Protein 9B02 (pdb70)

Structure (mmCIF, N/CA/C/O backbone):
data_9B02
#
_entry.id   9B02
#
_cell.length_a   206.091
_cell.length_b   206.091
_cell.length_c   69.310
_cell.angle_alpha   90.000
_cell.angle_beta   90.000
_cell.angle_gamma   120.000
#
_symmetry.space_group_name_H-M   'H 3 2'
#
loop_
_entity.id
_entity.type
_entity.pdbx_description
1 polymer '2-nitroimidazole nitrohydrolase'
2 non-polymer GLYCEROL
3 non-polymer 'SODIUM ION'
4 non-polymer 'CHLORIDE ION'
5 non-polymer 1,2-ETHANEDIOL
6 non-polymer 'DIMETHYL SULFOXIDE'
7 water water
#
loop_
_atom_site.group_PDB
_atom_site.id
_atom_site.type_symbol
_atom_site.label_atom_id
_atom_site.label_alt_id
_atom_site.label_comp_id
_atom_site.label_asym_id
_atom_site.label_entity_id
_atom_site.label_seq_id
_atom_site.pdbx_PDB_ins_code
_atom_site.Cartn_x
_atom_site.Cartn_y
_atom_site.Cartn_z
_atom_site.occupancy
_atom_site.B_iso_or_equiv
_atom_site.auth_seq_id
_atom_site.auth_comp_id
_atom_site.auth_asym_id
_atom_site.auth_atom_id
_atom_site.pdbx_PDB_model_num
ATOM 1 N N . ARG A 1 18 ? 117.773 128.599 159.863 1.000 44.755 11 ARG A N 1
ATOM 2 C CA . ARG A 1 18 ? 116.293 128.486 159.988 1.000 44.464 11 ARG A CA 1
ATOM 3 C C . ARG A 1 18 ? 115.726 127.448 159.007 1.000 39.042 11 ARG A C 1
ATOM 4 O O . ARG A 1 18 ? 115.886 127.583 157.800 1.000 33.980 11 ARG A O 1
ATOM 12 N N . GLY A 1 19 ? 114.962 126.464 159.501 1.000 31.991 12 GLY A N 1
ATOM 13 C CA . GLY A 1 19 ? 114.429 125.425 158.629 1.000 28.351 12 GLY A CA 1
ATOM 14 C C . GLY A 1 19 ? 113.305 125.920 157.716 1.000 24.650 12 GLY A C 1
ATOM 15 O O . GLY A 1 19 ? 112.488 126.763 158.085 1.000 24.080 12 GLY A O 1
ATOM 16 N N . TYR A 1 20 ? 113.242 125.330 156.530 1.000 21.491 13 TYR A N 1
ATOM 17 C CA . TYR A 1 20 ? 112.319 125.747 155.492 1.000 22.648 13 TYR A CA 1
ATOM 18 C C . TYR A 1 20 ? 110.861 125.650 155.944 1.000 22.465 13 TYR A C 1
ATOM 19 O O . TYR A 1 20 ? 110.028 126.407 155.452 1.000 20.942 13 TYR A O 1
ATOM 28 N N . ASP A 1 21 ? 110.544 124.679 156.806 1.000 21.058 14 ASP A N 1
ATOM 29 C CA . ASP A 1 21 ? 109.171 124.466 157.257 1.000 22.848 14 ASP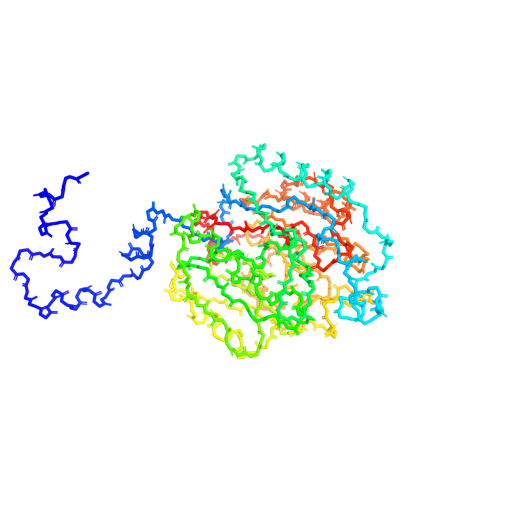 A CA 1
ATOM 30 C C . ASP A 1 21 ? 108.926 125.113 158.628 1.000 21.532 14 ASP A C 1
ATOM 31 O O . ASP A 1 21 ? 107.834 124.984 159.177 1.000 22.862 14 ASP A O 1
ATOM 36 N N . ASP A 1 22 ? 109.904 125.857 159.157 1.000 21.423 15 ASP A N 1
ATOM 37 C CA . ASP A 1 22 ? 109.783 126.519 160.457 1.000 22.465 15 ASP A CA 1
ATOM 38 C C . ASP A 1 22 ? 109.317 127.967 160.341 1.000 20.064 15 ASP A C 1
ATOM 39 O O . ASP A 1 22 ? 109.052 128.609 161.358 1.000 19.335 15 ASP A O 1
ATOM 44 N N . TRP A 1 23 ? 109.213 128.475 159.108 1.000 18.752 16 TRP A N 1
ATOM 45 C CA . TRP A 1 23 ? 108.760 129.841 158.876 1.000 19.786 16 TRP A CA 1
ATOM 46 C C . TRP A 1 23 ? 107.290 129.976 159.252 1.000 20.374 16 TRP A C 1
ATOM 47 O O . TRP A 1 23 ? 106.499 129.090 158.917 1.000 21.916 16 TRP A O 1
ATOM 58 N N . ARG A 1 24 ? 106.948 131.081 159.932 1.000 20.667 17 ARG A N 1
ATOM 59 C CA . ARG A 1 24 ? 105.564 131.432 160.237 1.000 21.480 17 ARG A CA 1
ATOM 60 C C . ARG A 1 24 ? 105.255 132.881 159.818 1.000 21.737 17 ARG A C 1
ATOM 61 O O . ARG A 1 24 ? 106.147 133.618 159.387 1.000 20.468 17 ARG A O 1
ATOM 69 N N . LEU A 1 25 ? 103.982 133.286 159.969 1.000 20.043 18 LEU A N 1
ATOM 70 C CA . LEU A 1 25 ? 103.535 134.598 159.537 1.000 21.790 18 LEU A CA 1
ATOM 71 C C . LEU A 1 25 ? 104.187 135.688 160.395 1.000 21.248 18 LEU A C 1
ATOM 72 O O . LEU A 1 25 ? 104.488 136.769 159.901 1.000 19.323 18 LEU A O 1
ATOM 77 N N . SER A 1 26 ? 104.481 135.376 161.663 1.000 20.041 19 SER A N 1
ATOM 78 C CA . SER A 1 26 ? 105.185 136.308 162.522 1.000 21.407 19 SER A CA 1
ATOM 79 C C . SER A 1 26 ? 106.548 136.692 161.934 1.000 21.363 19 SER A C 1
ATOM 80 O O . SER A 1 26 ? 107.077 137.713 162.329 1.000 21.679 19 SER A O 1
ATOM 83 N N . ASP A 1 27 ? 107.127 135.910 161.008 1.000 20.657 20 ASP A N 1
ATOM 84 C CA . ASP A 1 27 ? 108.403 136.270 160.400 1.000 20.619 20 ASP A CA 1
ATOM 85 C C . ASP A 1 27 ? 108.274 137.339 159.300 1.000 20.673 20 ASP A C 1
ATOM 86 O O . ASP A 1 27 ? 109.291 137.785 158.770 1.000 21.602 20 ASP A O 1
ATOM 91 N N . ILE A 1 28 ? 107.047 137.672 158.877 1.000 20.221 21 ILE A N 1
ATOM 92 C CA . ILE A 1 28 ? 106.775 138.757 157.937 1.000 20.469 21 ILE A CA 1
ATOM 93 C C . ILE A 1 28 ? 106.552 140.034 158.747 1.000 20.263 21 ILE A C 1
ATOM 94 O O . ILE A 1 28 ? 105.580 140.111 159.491 1.000 20.326 21 ILE A O 1
ATOM 99 N N . PRO A 1 29 ? 107.437 141.058 158.690 1.000 20.627 22 PRO A N 1
ATOM 100 C CA . PRO A 1 29 ? 107.323 142.198 159.612 1.000 20.103 22 PRO A CA 1
ATOM 101 C C . PRO A 1 29 ? 106.011 142.988 159.498 1.000 18.921 22 PRO A C 1
ATOM 102 O O . PRO A 1 29 ? 105.553 143.517 160.492 1.000 18.336 22 PRO A O 1
ATOM 106 N N . GLN A 1 30 ? 105.379 143.035 158.311 1.000 17.535 23 GLN A N 1
ATOM 107 C CA . GLN A 1 30 ? 104.111 143.732 158.141 1.000 18.464 23 GLN A CA 1
ATOM 108 C C . GLN A 1 30 ? 102.897 142.927 158.647 1.000 20.306 23 GLN A C 1
ATOM 109 O O . GLN A 1 30 ? 101.769 143.454 158.687 1.000 20.036 23 GLN A O 1
ATOM 115 N N . TYR A 1 31 ? 103.088 141.642 158.966 1.000 18.701 24 TYR A N 1
ATOM 116 C CA . TYR A 1 31 ? 101.970 140.785 159.316 1.000 22.420 24 TYR A CA 1
ATOM 117 C C . TYR A 1 31 ? 101.612 141.076 160.768 1.000 21.740 24 TYR A C 1
ATOM 118 O O . TYR A 1 31 ? 102.501 141.304 161.553 1.000 19.943 24 TYR A O 1
ATOM 127 N N . LYS A 1 32 ? 100.318 141.121 161.083 1.000 26.428 25 LYS A N 1
ATOM 128 C CA . LYS A 1 32 ? 99.805 141.170 162.454 1.000 31.564 25 LYS A CA 1
ATOM 129 C C . LYS A 1 32 ? 98.555 140.311 162.473 1.000 29.864 25 LYS A C 1
ATOM 130 O O . LYS A 1 32 ? 97.851 140.215 161.475 1.000 29.608 25 LYS A O 1
ATOM 136 N N . ASP A 1 33 ? 98.265 139.684 163.599 1.000 31.538 26 ASP A N 1
ATOM 137 C CA . ASP A 1 33 ? 97.076 138.855 163.647 1.000 33.237 26 ASP A CA 1
ATOM 138 C C . ASP A 1 33 ? 95.845 139.731 163.390 1.000 28.827 26 ASP A C 1
ATOM 139 O O . ASP A 1 33 ? 95.717 140.830 163.921 1.000 28.934 26 ASP A O 1
ATOM 144 N N . GLY A 1 34 ? 94.975 139.293 162.482 1.000 27.657 27 GLY A N 1
ATOM 145 C CA . GLY A 1 34 ? 93.741 140.028 162.223 1.000 28.962 27 GLY A CA 1
ATOM 146 C C . GLY A 1 34 ? 93.875 141.223 161.267 1.000 30.655 27 GLY A C 1
ATOM 147 O O . GLY A 1 34 ? 92.903 141.947 161.066 1.000 29.058 27 GLY A O 1
ATOM 148 N N . ILE A 1 35 ? 95.060 141.439 160.671 1.000 26.591 28 ILE A N 1
ATOM 149 C CA . ILE A 1 35 ? 95.276 142.541 159.746 1.000 23.658 28 ILE A CA 1
ATOM 150 C C . ILE A 1 35 ? 94.431 142.304 158.495 1.000 21.237 28 ILE A C 1
ATOM 151 O O . ILE A 1 35 ? 94.297 141.175 158.061 1.000 22.659 28 ILE A O 1
ATOM 156 N N . SER A 1 36 ? 93.855 143.360 157.919 1.000 20.330 29 SER A N 1
ATOM 157 C CA . SER A 1 36 ? 93.066 143.220 156.703 1.000 20.020 29 SER A CA 1
ATOM 158 C C . SER A 1 36 ? 94.001 143.165 155.500 1.000 18.873 29 SER A C 1
ATOM 159 O O . SER A 1 36 ? 95.157 143.547 155.603 1.000 19.365 29 SER A O 1
ATOM 162 N N . THR A 1 37 ? 93.494 142.759 154.341 1.000 18.250 30 THR A N 1
ATOM 163 C CA . THR A 1 37 ? 94.337 142.734 153.157 1.000 19.017 30 THR A CA 1
ATOM 164 C C . THR A 1 37 ? 94.896 144.131 152.856 1.000 19.722 30 THR A C 1
ATOM 165 O O . THR A 1 37 ? 96.098 144.308 152.649 1.000 18.804 30 THR A O 1
ATOM 169 N N . TYR A 1 38 ? 93.992 145.121 152.809 1.000 19.540 31 TYR A N 1
ATOM 170 C CA . TYR A 1 38 ? 94.325 146.503 152.517 1.000 18.471 31 TYR A CA 1
ATOM 171 C C . TYR A 1 38 ? 95.425 146.976 153.470 1.000 17.036 31 TYR A C 1
ATOM 172 O O . TYR A 1 38 ? 96.421 147.555 153.053 1.000 14.750 31 TYR A O 1
ATOM 181 N N . GLU A 1 39 ? 95.235 146.745 154.769 1.000 16.681 32 GLU A N 1
ATOM 182 C CA . GLU A 1 39 ? 96.209 147.205 155.731 1.000 17.878 32 GLU A CA 1
ATOM 183 C C . GLU A 1 39 ? 97.564 146.524 155.550 1.000 17.651 32 GLU A C 1
ATOM 184 O O . GLU A 1 39 ? 98.588 147.162 155.766 1.000 19.347 32 GLU A O 1
ATOM 190 N N . PHE A 1 40 ? 97.574 145.224 155.214 1.000 17.168 33 PHE A N 1
ATOM 191 C CA . PHE A 1 40 ? 98.819 144.503 155.015 1.000 16.523 33 PHE A CA 1
ATOM 192 C C . PHE A 1 40 ? 99.541 145.069 153.778 1.000 16.360 33 PHE A C 1
ATOM 193 O O . PHE A 1 40 ? 100.733 145.362 153.811 1.000 15.055 33 PHE A O 1
ATOM 201 N N . VAL A 1 41 ? 98.799 145.238 152.691 1.000 15.349 34 VAL A N 1
ATOM 202 C CA . VAL A 1 41 ? 99.351 145.806 151.468 1.000 16.358 34 VAL A CA 1
ATOM 203 C C . VAL A 1 41 ? 99.893 147.205 151.752 1.000 17.144 34 VAL A C 1
ATOM 204 O O . VAL A 1 41 ? 100.993 147.527 151.336 1.000 17.170 34 VAL A O 1
ATOM 208 N N . ARG A 1 42 ? 99.118 148.030 152.462 1.000 17.898 35 ARG A N 1
ATOM 209 C CA . ARG A 1 42 ? 99.524 149.399 152.712 1.000 19.252 35 ARG A CA 1
ATOM 210 C C . ARG A 1 42 ? 100.825 149.437 153.512 1.000 18.409 35 ARG A C 1
ATOM 211 O O . ARG A 1 42 ? 101.728 150.198 153.165 1.000 16.717 35 ARG A O 1
ATOM 219 N N . ALA A 1 43 ? 100.905 148.598 154.552 1.000 17.591 36 ALA A N 1
ATOM 220 C CA . ALA A 1 43 ? 102.124 148.438 155.342 1.000 16.871 36 ALA A CA 1
ATOM 221 C C . ALA A 1 43 ? 103.314 148.034 154.475 1.000 16.474 36 ALA A C 1
ATOM 222 O O . ALA A 1 43 ? 104.430 148.513 154.678 1.000 18.130 36 ALA A O 1
ATOM 224 N N . THR A 1 44 ? 103.066 147.194 153.471 1.000 15.491 37 THR A N 1
ATOM 225 C CA . THR A 1 44 ? 104.110 146.770 152.556 1.000 15.575 37 THR A CA 1
ATOM 226 C C . THR A 1 44 ? 104.565 147.952 151.689 1.000 15.213 37 THR A C 1
ATOM 227 O O . THR A 1 44 ? 105.764 148.191 151.540 1.000 16.260 37 THR A O 1
ATOM 231 N N . HIS A 1 45 ? 103.625 148.704 151.102 1.000 15.537 38 HIS A N 1
ATOM 232 C CA . HIS A 1 45 ? 103.935 149.903 150.329 1.000 15.756 38 HIS A CA 1
ATOM 233 C C . HIS A 1 45 ? 104.776 150.901 151.151 1.000 16.224 38 HIS A C 1
ATOM 234 O O . HIS A 1 45 ? 105.599 151.636 150.615 1.000 17.649 38 HIS A O 1
ATOM 241 N N . GLU A 1 46 ? 104.514 150.981 152.449 1.000 15.837 39 GLU A N 1
ATOM 242 C CA . GLU A 1 46 ? 105.154 151.958 153.308 1.000 17.872 39 GLU A CA 1
ATOM 243 C C . GLU A 1 46 ? 106.551 151.501 153.740 1.000 17.270 39 GLU A C 1
ATOM 244 O O . GLU A 1 46 ? 107.303 152.312 154.240 1.000 16.978 39 GLU A O 1
ATOM 250 N N . ALA A 1 47 ? 106.933 150.233 153.570 1.000 17.447 40 ALA A N 1
ATOM 251 C CA . ALA A 1 47 ? 108.230 149.785 154.085 1.000 16.558 40 ALA A CA 1
ATOM 252 C C . ALA A 1 47 ? 109.388 150.495 153.377 1.000 15.967 40 ALA A C 1
ATOM 253 O O . ALA A 1 47 ? 109.325 150.779 152.168 1.000 14.000 40 ALA A O 1
ATOM 255 N N . ASP A 1 48 ? 110.469 150.709 154.142 1.000 15.022 41 ASP A N 1
ATOM 256 C CA . ASP A 1 48 ? 111.684 151.304 153.619 1.000 16.367 41 ASP A CA 1
ATOM 257 C C . ASP A 1 48 ? 112.419 150.285 152.736 1.000 15.199 41 ASP A C 1
ATOM 258 O O . ASP A 1 48 ? 112.716 149.177 153.163 1.000 14.201 41 ASP A O 1
ATOM 263 N N . TYR A 1 49 ? 112.761 150.661 151.501 1.000 14.819 42 TYR A N 1
ATOM 264 C CA . TYR A 1 49 ? 113.426 149.755 150.579 1.000 15.743 42 TYR A CA 1
ATOM 265 C C . TYR A 1 49 ? 114.744 149.247 151.174 1.000 18.157 42 TYR A C 1
ATOM 266 O O . TYR A 1 49 ? 114.985 148.047 151.202 1.000 19.583 42 TYR A O 1
ATOM 275 N N . ARG A 1 50 ? 115.610 150.153 151.622 1.000 17.393 43 ARG A N 1
ATOM 276 C CA . ARG A 1 50 ? 116.955 149.779 152.013 1.000 18.223 43 ARG A CA 1
ATOM 277 C C . ARG A 1 50 ? 116.905 148.765 153.148 1.000 17.207 43 ARG A C 1
ATOM 278 O O . ARG A 1 50 ? 117.620 147.772 153.072 1.000 17.858 43 ARG A O 1
ATOM 286 N N . THR A 1 51 ? 116.062 149.009 154.163 1.000 16.149 44 THR A N 1
ATOM 287 C CA . THR A 1 51 ? 116.075 148.211 155.381 1.000 17.043 44 THR A CA 1
ATOM 288 C C . THR A 1 51 ? 115.107 147.020 155.332 1.000 17.982 44 THR A C 1
ATOM 289 O O . THR A 1 51 ? 115.310 146.063 156.058 1.000 18.798 44 THR A O 1
ATOM 293 N N . HIS A 1 52 ? 114.085 147.040 154.470 1.000 16.955 45 HIS A N 1
ATOM 294 C CA . HIS A 1 52 ? 113.179 145.911 154.326 1.000 17.086 45 HIS A CA 1
ATOM 295 C C . HIS A 1 52 ? 113.627 144.970 153.202 1.000 17.530 45 HIS A C 1
ATOM 296 O O . HIS A 1 52 ? 113.468 143.754 153.315 1.000 16.299 45 HIS A O 1
ATOM 303 N N . GLN A 1 53 ? 114.170 145.519 152.112 1.000 16.516 46 GLN A N 1
ATOM 304 C CA . GLN A 1 53 ? 114.443 144.718 150.926 1.000 16.004 46 GLN A CA 1
ATOM 305 C C . GLN A 1 53 ? 115.951 144.635 150.646 1.000 16.205 46 GLN A C 1
ATOM 306 O O . GLN A 1 53 ? 116.483 143.536 150.613 1.000 17.172 46 GLN A O 1
ATOM 312 N N . ALA A 1 54 ? 116.643 145.761 150.418 1.000 15.328 47 ALA A N 1
ATOM 313 C CA . ALA A 1 54 ? 117.993 145.721 149.863 1.000 16.720 47 ALA A CA 1
ATOM 314 C C . ALA A 1 54 ? 118.986 145.011 150.792 1.000 16.655 47 ALA A C 1
ATOM 315 O O . ALA A 1 54 ? 119.747 144.161 150.348 1.000 15.325 47 ALA A O 1
ATOM 317 N N . GLU A 1 55 ? 119.008 145.424 152.058 1.000 15.884 48 GLU A N 1
ATOM 318 C CA . GLU A 1 55 ? 120.005 144.925 152.993 1.000 18.468 48 GLU A CA 1
ATOM 319 C C . GLU A 1 55 ? 119.664 143.490 153.409 1.000 17.844 48 GLU A C 1
ATOM 320 O O . GLU A 1 55 ? 120.529 142.630 153.348 1.000 19.040 48 GLU A O 1
ATOM 326 N N . PRO A 1 56 ? 118.431 143.156 153.852 1.000 18.266 49 PRO A N 1
ATOM 327 C CA . PRO A 1 56 ? 118.103 141.767 154.183 1.000 17.596 49 PRO A CA 1
ATOM 328 C C . PRO A 1 56 ? 118.350 140.811 153.021 1.000 16.060 49 PRO A C 1
ATOM 329 O O . PRO A 1 56 ? 118.874 139.730 153.232 1.000 15.820 49 PRO A O 1
ATOM 333 N N . VAL A 1 57 ? 117.956 141.166 151.801 1.000 15.185 50 VAL A N 1
ATOM 334 C CA . VAL A 1 57 ? 118.198 140.244 150.693 1.000 15.410 50 VAL A CA 1
ATOM 335 C C . VAL A 1 57 ? 119.710 140.047 150.527 1.000 16.255 50 VAL A C 1
ATOM 336 O O . VAL A 1 57 ? 120.190 138.938 150.295 1.000 16.231 50 VAL A O 1
ATOM 340 N N . ALA A 1 58 ? 120.486 141.138 150.616 1.000 17.906 51 ALA A N 1
ATOM 341 C CA . ALA A 1 58 ? 121.930 141.055 150.459 1.000 17.951 51 ALA A CA 1
ATOM 342 C C . ALA A 1 58 ? 122.540 140.247 151.605 1.000 18.116 51 ALA A C 1
ATOM 343 O O . ALA A 1 58 ? 123.593 139.621 151.447 1.000 18.274 51 ALA A O 1
ATOM 345 N N . GLY A 1 59 ? 121.890 140.299 152.771 1.000 18.231 52 GLY A N 1
ATOM 346 C CA . GLY A 1 59 ? 122.412 139.670 153.967 1.000 18.000 52 GLY A CA 1
ATOM 347 C C . GLY A 1 59 ? 123.452 140.535 154.677 1.000 19.238 52 GLY A C 1
ATOM 348 O O . GLY A 1 59 ? 124.148 140.017 155.536 1.000 18.886 52 GLY A O 1
ATOM 349 N N . ARG A 1 60 ? 123.511 141.847 154.372 1.000 19.526 53 ARG A N 1
ATOM 350 C CA . ARG A 1 60 ? 124.485 142.759 154.964 1.000 18.100 53 ARG A CA 1
ATOM 351 C C . ARG A 1 60 ? 124.117 144.225 154.723 1.000 19.450 53 ARG A C 1
ATOM 352 O O . ARG A 1 60 ? 123.323 144.538 153.832 1.000 17.336 53 ARG A O 1
ATOM 360 N N . THR A 1 61 ? 124.746 145.112 155.512 1.000 19.415 54 THR A N 1
ATOM 361 C CA . THR A 1 61 ? 124.730 146.548 155.275 1.000 22.204 54 THR A CA 1
ATOM 362 C C . THR A 1 61 ? 125.836 146.887 154.277 1.000 21.037 54 THR A C 1
ATOM 363 O O . THR A 1 61 ? 126.761 146.093 154.082 1.000 19.985 54 THR A O 1
ATOM 367 N N . PHE A 1 62 ? 125.669 148.029 153.601 1.000 20.297 55 PHE A N 1
ATOM 368 C CA . PHE A 1 62 ? 126.634 148.520 152.635 1.000 18.836 55 PHE A CA 1
ATOM 369 C C . PHE A 1 62 ? 126.350 150.001 152.376 1.000 18.706 55 PHE A C 1
ATOM 370 O O . PHE A 1 62 ? 125.279 150.503 152.732 1.000 15.847 55 PHE A O 1
ATOM 378 N N . GLY A 1 63 ? 127.332 150.661 151.753 1.000 16.353 56 GLY A N 1
ATOM 379 C CA . GLY A 1 63 ? 127.225 152.031 151.283 1.000 16.076 56 GLY A CA 1
ATOM 380 C C . GLY A 1 63 ? 128.346 152.869 151.884 1.000 16.201 56 GLY A C 1
ATOM 381 O O . GLY A 1 63 ? 128.712 152.633 153.048 1.000 15.867 56 GLY A O 1
ATOM 382 N N . PHE A 1 64 ? 128.894 153.804 151.087 1.000 15.679 57 PHE A N 1
ATOM 383 C CA . PHE A 1 64 ? 130.014 154.637 151.509 1.000 15.565 57 PHE A CA 1
ATOM 384 C C . PHE A 1 64 ? 129.580 156.032 151.951 1.000 14.894 57 PHE A C 1
ATOM 385 O O . PHE A 1 64 ? 130.430 156.803 152.386 1.000 15.892 57 PHE A O 1
ATOM 393 N N . ASN A 1 65 ? 128.282 156.325 151.885 1.000 14.304 58 ASN A N 1
ATOM 394 C CA . ASN A 1 65 ? 127.715 157.632 152.203 1.000 15.254 58 ASN A CA 1
ATOM 395 C C . ASN A 1 65 ? 128.305 158.186 153.496 1.000 15.615 58 ASN A C 1
ATOM 396 O O . ASN A 1 65 ? 128.533 157.442 154.460 1.000 13.923 58 ASN A O 1
ATOM 401 N N . GLY A 1 66 ? 128.495 159.509 153.518 1.000 15.709 59 GLY A N 1
ATOM 402 C CA . GLY A 1 66 ? 128.784 160.190 154.774 1.000 17.338 59 GLY A CA 1
ATOM 403 C C . GLY A 1 66 ? 130.279 160.284 155.088 1.000 16.457 59 GLY A C 1
ATOM 404 O O . GLY A 1 66 ? 131.118 160.134 154.193 1.000 13.571 59 GLY A O 1
ATOM 405 N N . ILE A 1 67 ? 130.548 160.613 156.366 1.000 17.881 60 ILE A N 1
ATOM 406 C CA . ILE A 1 67 ? 131.893 160.858 156.881 1.000 19.221 60 ILE A CA 1
ATOM 407 C C . ILE A 1 67 ? 132.160 160.083 158.179 1.000 19.217 60 ILE A C 1
ATOM 408 O O . ILE A 1 67 ? 133.006 160.493 158.973 1.000 18.877 60 ILE A O 1
ATOM 413 N N . GLY A 1 68 ? 131.453 158.959 158.369 1.000 19.763 61 GLY A N 1
ATOM 414 C CA . GLY A 1 68 ? 131.677 158.055 159.482 1.000 21.073 61 GLY A CA 1
ATOM 415 C C . GLY A 1 68 ? 132.792 157.063 159.170 1.000 22.714 61 GLY A C 1
ATOM 416 O O . GLY A 1 68 ? 133.601 157.311 158.260 1.000 20.311 61 GLY A O 1
ATOM 417 N N . ARG A 1 69 ? 132.812 155.949 159.924 1.000 21.528 62 ARG A N 1
ATOM 418 C CA . ARG A 1 69 ? 133.978 155.089 159.964 1.000 22.391 62 ARG A CA 1
ATOM 419 C C . ARG A 1 69 ? 133.937 154.105 158.805 1.000 19.073 62 ARG A C 1
ATOM 420 O O . ARG A 1 69 ? 133.032 153.290 158.733 1.000 17.616 62 ARG A O 1
ATOM 428 N N . LEU A 1 70 ? 134.942 154.194 157.931 1.000 16.980 63 LEU A N 1
ATOM 429 C CA . LEU A 1 70 ? 135.097 153.306 156.790 1.000 17.527 63 LEU A CA 1
ATOM 430 C C . LEU A 1 70 ? 135.638 151.946 157.243 1.000 18.032 63 LEU A C 1
ATOM 431 O O . LEU A 1 70 ? 136.553 151.877 158.070 1.000 17.272 63 LEU A O 1
ATOM 436 N N . THR A 1 71 ? 135.026 150.868 156.732 1.000 18.320 64 THR A N 1
ATOM 437 C CA . THR A 1 71 ? 135.328 149.525 157.206 1.000 18.609 64 THR A CA 1
ATOM 438 C C . THR A 1 71 ? 135.760 148.582 156.085 1.000 17.760 64 THR A C 1
ATOM 439 O O . THR A 1 71 ? 136.361 147.551 156.387 1.000 16.427 64 THR A O 1
ATOM 443 N N . GLU A 1 72 ? 135.479 148.910 154.806 1.000 16.000 65 GLU A N 1
ATOM 444 C CA . GLU A 1 72 ? 135.630 147.911 153.761 1.000 15.564 65 GLU A CA 1
ATOM 445 C C . GLU A 1 72 ? 135.779 148.567 152.395 1.000 15.590 65 GLU A C 1
ATOM 446 O O . GLU A 1 72 ? 134.955 149.432 152.070 1.000 14.270 65 GLU A O 1
ATOM 452 N N . VAL A 1 73 ? 136.806 148.143 151.629 1.000 14.621 66 VAL A N 1
ATOM 453 C CA . VAL A 1 73 ? 137.167 148.738 150.351 1.000 14.787 66 VAL A CA 1
ATOM 454 C C . VAL A 1 73 ? 137.598 147.651 149.374 1.000 15.749 66 VAL A C 1
ATOM 455 O O . VAL A 1 73 ? 137.747 146.503 149.769 1.000 16.823 66 VAL A O 1
ATOM 459 N N . ALA A 1 74 ? 137.815 148.038 148.108 1.000 15.723 67 ALA A N 1
ATOM 460 C CA . ALA A 1 74 ? 138.453 147.195 147.113 1.000 16.348 67 ALA A CA 1
ATOM 461 C C . ALA A 1 74 ? 139.541 148.004 146.416 1.000 17.244 67 ALA A C 1
ATOM 462 O O . ALA A 1 74 ? 139.398 149.220 146.275 1.000 16.334 67 ALA A O 1
ATOM 464 N N . LEU A 1 75 ? 140.648 147.314 146.073 1.000 17.245 68 LEU A N 1
ATOM 465 C CA . LEU A 1 75 ? 141.748 147.849 145.282 1.000 17.086 68 LEU A CA 1
ATOM 466 C C . LEU A 1 75 ? 141.944 146.940 144.075 1.000 17.037 68 LEU A C 1
ATOM 467 O O . LEU A 1 75 ? 141.499 145.800 144.083 1.000 17.317 68 LEU A O 1
ATOM 472 N N . HIS A 1 76 ? 142.573 147.480 143.032 1.000 16.443 69 HIS A N 1
ATOM 473 C CA . HIS A 1 76 ? 143.077 146.713 141.908 1.000 16.269 69 HIS A CA 1
ATOM 474 C C . HIS A 1 76 ? 144.610 146.761 141.907 1.000 16.319 69 HIS A C 1
ATOM 475 O O . HIS A 1 76 ? 145.197 147.849 141.904 1.000 14.334 69 HIS A O 1
ATOM 482 N N . MET A 1 77 ? 145.240 145.569 141.931 1.000 17.560 70 MET A N 1
ATOM 483 C CA . MET A 1 77 ? 146.683 145.422 141.779 1.000 16.733 70 MET A CA 1
ATOM 484 C C . MET A 1 77 ? 146.982 145.530 140.288 1.000 15.794 70 MET A C 1
ATOM 485 O O . MET A 1 77 ? 146.508 144.742 139.513 1.000 17.159 70 MET A O 1
ATOM 490 N N . PRO A 1 78 ? 147.713 146.554 139.822 1.000 15.899 71 PRO A N 1
ATOM 491 C CA . PRO A 1 78 ? 147.959 146.728 138.393 1.000 16.245 71 PRO A CA 1
ATOM 492 C C . PRO A 1 78 ? 148.743 145.607 137.707 1.000 17.562 71 PRO A C 1
ATOM 493 O O . PRO A 1 78 ? 149.641 144.993 138.285 1.000 17.990 71 PRO A O 1
ATOM 497 N N . THR A 1 79 ? 148.398 145.384 136.444 1.000 18.130 72 THR A N 1
ATOM 498 C CA . THR A 1 79 ? 149.129 144.548 135.519 1.000 19.404 72 THR A CA 1
ATOM 499 C C . THR A 1 79 ? 149.536 145.465 134.377 1.000 20.395 72 THR A C 1
ATOM 500 O O . THR A 1 79 ? 149.186 146.649 134.412 1.000 19.742 72 THR A O 1
ATOM 504 N N . ARG A 1 80 ? 150.216 144.926 133.350 1.000 20.414 73 ARG A N 1
ATOM 505 C CA . ARG A 1 80 ? 150.622 145.783 132.251 1.000 21.047 73 ARG A CA 1
ATOM 506 C C . ARG A 1 80 ? 149.393 146.400 131.590 1.000 20.311 73 ARG A C 1
ATOM 507 O O . ARG A 1 80 ? 149.476 147.518 131.075 1.000 22.534 73 ARG A O 1
ATOM 515 N N . TYR A 1 81 ? 148.252 145.686 131.622 1.000 19.654 74 TYR A N 1
ATOM 516 C CA . TYR A 1 81 ? 147.035 146.121 130.949 1.000 20.065 74 TYR A CA 1
ATOM 517 C C . TYR A 1 81 ? 146.347 147.289 131.670 1.000 18.681 74 TYR A C 1
ATOM 518 O O . TYR A 1 81 ? 145.466 147.932 131.070 1.000 19.472 74 TYR A O 1
ATOM 527 N N . THR A 1 82 ? 146.730 147.519 132.933 1.000 15.405 75 THR A N 1
ATOM 528 C CA . THR A 1 82 ? 146.259 148.642 133.731 1.000 16.810 75 THR A CA 1
ATOM 529 C C . THR A 1 82 ? 146.871 149.999 133.311 1.000 18.057 75 THR A C 1
ATOM 530 O O . THR A 1 82 ? 146.317 151.065 133.603 1.000 19.781 75 THR A O 1
ATOM 534 N N . LEU A 1 83 ? 147.978 149.978 132.577 1.000 18.783 76 LEU A N 1
ATOM 535 C CA . LEU A 1 83 ? 148.734 151.186 132.277 1.000 20.405 76 LEU A CA 1
ATOM 536 C C . LEU A 1 83 ? 148.134 151.888 131.057 1.000 21.598 76 LEU A C 1
ATOM 537 O O . LEU A 1 83 ? 148.160 151.350 129.948 1.000 19.833 76 LEU A O 1
ATOM 542 N N . HIS A 1 84 ? 147.689 153.142 131.249 1.000 22.174 77 HIS A N 1
ATOM 543 C CA . HIS A 1 84 ? 147.000 153.887 130.199 1.000 24.431 77 HIS A CA 1
ATOM 544 C C . HIS A 1 84 ? 147.905 154.169 129.010 1.000 25.346 77 HIS A C 1
ATOM 545 O O . HIS A 1 84 ? 147.430 154.229 127.870 1.000 24.570 77 HIS A O 1
ATOM 552 N N . ASP A 1 85 ? 149.202 154.343 129.291 1.000 26.490 78 ASP A N 1
ATOM 553 C CA . ASP A 1 85 ? 150.144 154.695 128.242 1.000 29.494 78 ASP A CA 1
ATOM 554 C C . ASP A 1 85 ? 150.500 153.465 127.397 1.000 26.011 78 ASP A C 1
ATOM 555 O O . ASP A 1 85 ? 151.198 153.613 126.407 1.000 27.676 78 ASP A O 1
ATOM 560 N N . GLN A 1 86 ? 149.976 152.275 127.717 1.000 25.240 79 GLN A N 1
ATOM 561 C CA . GLN A 1 86 ? 150.259 151.065 126.938 1.000 26.802 79 GLN A CA 1
ATOM 562 C C . GLN A 1 86 ? 149.073 150.647 126.046 1.000 23.989 79 GLN A C 1
ATOM 563 O O . GLN A 1 86 ? 149.167 149.686 125.284 1.000 21.238 79 GLN A O 1
ATOM 569 N N . SER A 1 87 ? 147.952 151.382 126.090 1.000 20.790 80 SER A N 1
ATOM 570 C CA . SER A 1 87 ? 146.845 151.137 125.176 1.000 18.879 80 SER A CA 1
ATOM 571 C C . SER A 1 87 ? 147.268 151.514 123.763 1.000 17.622 80 SER A C 1
ATOM 572 O O . SER A 1 87 ? 147.913 152.542 123.609 1.000 17.795 80 SER A O 1
ATOM 575 N N . SER A 1 88 ? 146.829 150.757 122.742 1.000 17.835 81 SER A N 1
ATOM 576 C CA . SER A 1 88 ? 147.152 151.075 121.360 1.000 17.381 81 SER A CA 1
ATOM 577 C C . SER A 1 88 ? 146.590 152.435 120.937 1.000 17.169 81 SER A C 1
ATOM 578 O O . SER A 1 88 ? 147.151 153.084 120.061 1.000 17.316 81 SER A O 1
ATOM 581 N N . GLN A 1 89 ? 145.464 152.863 121.522 1.000 18.116 82 GLN A N 1
ATOM 582 C CA . GLN A 1 89 ? 144.853 154.156 121.188 1.000 18.149 82 GLN A CA 1
ATOM 583 C C . GLN A 1 89 ? 145.681 155.311 121.763 1.000 15.870 82 GLN A C 1
ATOM 584 O O . GLN A 1 89 ? 145.894 156.330 121.110 1.000 14.864 82 GLN A O 1
ATOM 590 N N . TYR A 1 90 ? 146.182 155.148 122.981 1.000 16.516 83 TYR A N 1
ATOM 591 C CA . TYR A 1 90 ? 147.140 156.108 123.509 1.000 17.446 83 TYR A CA 1
ATOM 592 C C . TYR A 1 90 ? 148.394 156.161 122.624 1.000 19.409 83 TYR A C 1
ATOM 593 O O . TYR A 1 90 ? 148.873 157.258 122.326 1.000 19.963 83 TYR A O 1
ATOM 602 N N . LYS A 1 91 ? 148.946 154.998 122.220 1.000 18.368 84 LYS A N 1
ATOM 603 C CA . LYS A 1 91 ? 150.167 154.991 121.429 1.000 19.987 84 LYS A CA 1
ATOM 604 C C . LYS A 1 91 ? 149.947 155.800 120.163 1.000 18.690 84 LYS A C 1
ATOM 605 O O . LYS A 1 91 ? 150.852 156.491 119.732 1.000 19.995 84 LYS A O 1
ATOM 611 N N . GLU A 1 92 ? 148.734 155.703 119.609 1.000 19.641 85 GLU A N 1
ATOM 612 C CA . GLU A 1 92 ? 148.360 156.333 118.352 1.000 20.586 85 GLU A CA 1
ATOM 613 C C . GLU A 1 92 ? 148.308 157.853 118.524 1.000 20.926 85 GLU A C 1
ATOM 614 O O . GLU A 1 92 ? 148.737 158.568 117.637 1.000 21.500 85 GLU A O 1
ATOM 620 N N . SER A 1 93 ? 147.812 158.354 119.660 1.000 20.507 86 SER A N 1
ATOM 621 C CA . SER A 1 93 ? 147.801 159.787 119.905 1.000 20.256 86 SER A CA 1
ATOM 622 C C . SER A 1 93 ? 147.883 160.072 121.400 1.000 19.884 86 SER A C 1
ATOM 623 O O . SER A 1 93 ? 146.863 160.281 122.032 1.000 18.851 86 SER A O 1
ATOM 626 N N . PRO A 1 94 ? 149.095 160.123 121.990 1.000 21.029 87 PRO A N 1
ATOM 627 C CA . PRO A 1 94 ? 149.240 160.571 123.375 1.000 21.358 87 PRO A CA 1
ATOM 628 C C . PRO A 1 94 ? 148.552 161.920 123.610 1.000 22.523 87 PRO A C 1
ATOM 629 O O . PRO A 1 94 ? 147.986 162.131 124.678 1.000 21.205 87 PRO A O 1
ATOM 633 N N . SER A 1 95 ? 148.598 162.820 122.619 1.000 21.398 88 SER A N 1
ATOM 634 C CA . SER A 1 95 ? 148.124 164.185 122.827 1.000 25.147 88 SER A CA 1
ATOM 635 C C . SER A 1 95 ? 146.592 164.251 122.908 1.000 23.513 88 SER A C 1
ATOM 636 O O . SER A 1 95 ? 146.064 165.029 123.698 1.000 23.083 88 SER A O 1
ATOM 639 N N . PHE A 1 96 ? 145.881 163.366 122.194 1.000 22.509 89 PHE A N 1
ATOM 640 C CA . PHE A 1 96 ? 144.437 163.244 122.378 1.000 20.992 89 PHE A CA 1
ATOM 641 C C . PHE A 1 96 ? 144.094 162.969 123.843 1.000 21.250 89 PHE A C 1
ATOM 642 O O . PHE A 1 96 ? 143.221 163.639 124.369 1.000 20.941 89 PHE A O 1
ATOM 650 N N . PHE A 1 97 ? 144.759 161.994 124.483 1.000 20.104 90 PHE A N 1
ATOM 651 C CA . PHE A 1 97 ? 144.417 161.607 125.846 1.000 21.376 90 PHE A CA 1
ATOM 652 C C . PHE A 1 97 ? 144.964 162.624 126.842 1.000 22.554 90 PHE A C 1
ATOM 653 O O . PHE A 1 97 ? 144.398 162.773 127.923 1.000 22.420 90 PHE A O 1
ATOM 661 N N . GLN A 1 98 ? 146.072 163.303 126.500 1.000 23.957 91 GLN A N 1
ATOM 662 C CA . GLN A 1 98 ? 146.602 164.344 127.378 1.000 26.046 91 GLN A CA 1
ATOM 663 C C . GLN A 1 98 ? 145.667 165.555 127.361 1.000 23.398 91 GLN A C 1
ATOM 664 O O . GLN A 1 98 ? 145.509 166.205 128.390 1.000 21.936 91 GLN A O 1
ATOM 670 N N . GLY A 1 99 ? 145.018 165.804 126.216 1.000 22.810 92 GLY A N 1
ATOM 671 C CA . GLY A 1 99 ? 143.894 166.731 126.119 1.000 22.902 92 GLY A CA 1
ATOM 672 C C . GLY A 1 99 ? 142.714 166.377 127.032 1.000 23.305 92 GLY A C 1
ATOM 673 O O . GLY A 1 99 ? 142.261 167.220 127.804 1.000 25.901 92 GLY A O 1
ATOM 674 N N . LEU A 1 100 ? 142.210 165.140 126.944 1.000 20.761 93 LEU A N 1
ATOM 675 C CA . LEU A 1 100 ? 141.088 164.716 127.761 1.000 20.241 93 LEU A CA 1
ATOM 676 C C . LEU A 1 100 ? 141.463 164.845 129.227 1.000 21.495 93 LEU A C 1
ATOM 677 O O . LEU A 1 100 ? 140.650 165.336 129.997 1.000 21.849 93 LEU A O 1
ATOM 682 N N . MET A 1 101 ? 142.652 164.373 129.615 1.000 21.336 94 MET A N 1
ATOM 683 C CA . MET A 1 101 ? 142.951 164.241 131.037 1.000 22.714 94 MET A CA 1
ATOM 684 C C . MET A 1 101 ? 143.527 165.560 131.585 1.000 20.324 94 MET A C 1
ATOM 685 O O . MET A 1 101 ? 143.151 166.020 132.671 1.000 20.113 94 MET A O 1
ATOM 690 N N . GLY A 1 102 ? 144.432 166.186 130.824 1.000 19.085 95 GLY A N 1
ATOM 691 C CA . GLY A 1 102 ? 145.013 167.472 131.183 1.000 18.876 95 GLY A CA 1
ATOM 692 C C . GLY A 1 102 ? 145.990 167.433 132.364 1.000 18.451 95 GLY A C 1
ATOM 693 O O . GLY A 1 102 ? 146.353 168.494 132.896 1.000 20.137 95 GLY A O 1
ATOM 694 N N . VAL A 1 103 ? 146.475 166.252 132.752 1.000 17.841 96 VAL A N 1
ATOM 695 C CA . VAL A 1 103 ? 147.336 166.205 133.923 1.000 20.990 96 VAL A CA 1
ATOM 696 C C . VAL A 1 103 ? 148.772 166.437 133.454 1.000 20.687 96 VAL A C 1
ATOM 697 O O . VAL A 1 103 ? 149.102 166.186 132.292 1.000 20.077 96 VAL A O 1
ATOM 701 N N . PRO A 1 104 ? 149.649 166.958 134.325 1.000 20.811 97 PRO A N 1
ATOM 702 C CA . PRO A 1 104 ? 151.053 167.150 133.959 1.000 23.906 97 PRO A CA 1
ATOM 703 C C . PRO A 1 104 ? 151.715 165.819 133.602 1.000 24.373 97 PRO A C 1
ATOM 704 O O . PRO A 1 104 ? 151.458 164.791 134.239 1.000 23.929 97 PRO A O 1
ATOM 708 N N . ASP A 1 105 ? 152.575 165.866 132.580 1.000 25.470 98 ASP A N 1
ATOM 709 C CA . ASP A 1 105 ? 153.316 164.705 132.112 1.000 26.356 98 ASP A CA 1
ATOM 710 C C . ASP A 1 105 ? 154.499 164.479 133.039 1.000 25.099 98 ASP A C 1
ATOM 711 O O . ASP A 1 105 ? 155.387 165.308 133.076 1.000 28.773 98 ASP A O 1
ATOM 716 N N . ARG A 1 106 ? 154.484 163.372 133.784 1.000 24.068 99 ARG A N 1
ATOM 717 C CA . ARG A 1 106 ? 155.545 163.005 134.710 1.000 24.633 99 ARG A CA 1
ATOM 718 C C . ARG A 1 106 ? 156.299 161.783 134.187 1.000 23.771 99 ARG A C 1
ATOM 719 O O . ARG A 1 106 ? 156.937 161.080 134.952 1.000 25.344 99 ARG A O 1
ATOM 727 N N . GLY A 1 107 ? 156.210 161.505 132.885 1.000 23.823 100 GLY A N 1
ATOM 728 C CA . GLY A 1 107 ? 156.901 160.356 132.337 1.000 23.678 100 GLY A CA 1
ATOM 729 C C . GLY A 1 107 ? 156.045 159.093 132.298 1.000 24.296 100 GLY A C 1
ATOM 730 O O . GLY A 1 107 ? 154.887 159.077 132.709 1.000 23.769 100 GLY A O 1
ATOM 731 N N . PRO A 1 108 ? 156.593 158.001 131.730 1.000 25.034 101 PRO A N 1
ATOM 732 C CA . PRO A 1 108 ? 155.876 156.722 131.635 1.000 23.179 101 PRO A CA 1
ATOM 733 C C . PRO A 1 108 ? 155.561 156.098 132.992 1.000 21.231 101 PRO A C 1
ATOM 734 O O . PRO A 1 108 ? 156.271 156.315 133.957 1.000 18.624 101 PRO A O 1
ATOM 738 N N . VAL A 1 109 ? 154.451 155.361 133.092 1.000 21.471 102 VAL A N 1
ATOM 739 C CA . VAL A 1 109 ? 154.119 154.714 134.348 1.000 20.380 102 VAL A CA 1
ATOM 740 C C . VAL A 1 109 ? 155.109 153.561 134.540 1.000 21.249 102 VAL A C 1
ATOM 741 O O . VAL A 1 109 ? 155.410 152.819 133.608 1.000 18.493 102 VAL A O 1
ATOM 745 N N . ASP A 1 110 ? 155.609 153.398 135.761 1.000 21.636 103 ASP A N 1
ATOM 746 C CA . ASP A 1 110 ? 156.480 152.286 136.066 1.000 22.372 103 ASP A CA 1
ATOM 747 C C . ASP A 1 110 ? 155.642 151.202 136.736 1.000 20.152 103 ASP A C 1
ATOM 748 O O . ASP A 1 110 ? 155.235 151.395 137.882 1.000 18.527 103 ASP A O 1
ATOM 753 N N . LEU A 1 111 ? 155.436 150.060 136.050 1.000 18.512 104 LEU A N 1
ATOM 754 C CA . LEU A 1 111 ? 154.596 148.992 136.577 1.000 16.920 104 LEU A CA 1
ATOM 755 C C . LEU A 1 111 ? 155.012 148.564 137.983 1.000 17.006 104 LEU A C 1
ATOM 756 O O . LEU A 1 111 ? 154.169 148.417 138.856 1.000 17.118 104 LEU A O 1
ATOM 761 N N . ALA A 1 112 ? 156.298 148.287 138.184 1.000 18.485 105 ALA A N 1
ATOM 762 C CA . ALA A 1 112 ? 156.771 147.719 139.430 1.000 19.335 105 ALA A CA 1
ATOM 763 C C . ALA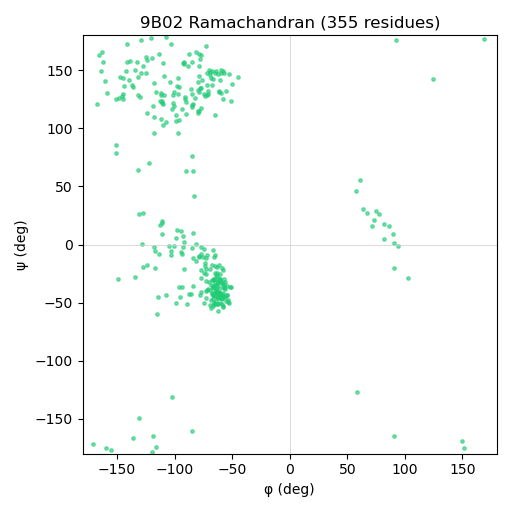 A 1 112 ? 156.586 148.713 140.572 1.000 18.355 105 ALA A C 1
ATOM 764 O O . ALA A 1 112 ? 156.135 148.345 141.653 1.000 20.753 105 ALA A O 1
ATOM 766 N N . ALA A 1 113 ? 156.912 149.986 140.347 1.000 18.071 106 ALA A N 1
ATOM 767 C CA . ALA A 1 113 ? 156.671 150.999 141.371 1.000 19.311 106 ALA A CA 1
ATOM 768 C C . ALA A 1 113 ? 155.173 151.195 141.642 1.000 18.670 106 ALA A C 1
ATOM 769 O O . ALA A 1 113 ? 154.767 151.454 142.788 1.000 19.695 106 ALA A O 1
ATOM 771 N N . PHE A 1 114 ? 154.346 151.070 140.596 1.000 18.333 107 PHE A N 1
ATOM 772 C CA . PHE A 1 114 ? 152.884 151.159 140.715 1.000 17.885 107 PHE A CA 1
ATOM 773 C C . PHE A 1 114 ? 152.375 150.035 141.626 1.000 18.376 107 PHE A C 1
ATOM 774 O O . PHE A 1 114 ? 151.594 150.261 142.562 1.000 18.838 107 PHE A O 1
ATOM 782 N N . GLN A 1 115 ? 152.928 148.826 141.423 1.000 18.210 108 GLN A N 1
ATOM 783 C CA . GLN A 1 115 ? 152.570 147.674 142.233 1.000 18.580 108 GLN A CA 1
ATOM 784 C C . GLN A 1 115 ? 153.004 147.895 143.682 1.000 19.446 108 GLN A C 1
ATOM 785 O O . GLN A 1 115 ? 152.230 147.576 144.598 1.000 18.908 108 GLN A O 1
ATOM 791 N N . ARG A 1 116 ? 154.207 148.456 143.895 1.000 18.798 109 ARG A N 1
ATOM 792 C CA . ARG A 1 116 ? 154.699 148.676 145.254 1.000 21.389 109 ARG A CA 1
ATOM 793 C C . ARG A 1 116 ? 153.823 149.673 146.024 1.000 19.883 109 ARG A C 1
ATOM 794 O O . ARG A 1 116 ? 153.489 149.383 147.156 1.000 19.850 109 ARG A O 1
ATOM 802 N N . GLU A 1 117 ? 153.472 150.854 145.469 1.000 19.191 110 GLU A N 1
ATOM 803 C CA . GLU A 1 117 ? 152.621 151.817 146.193 1.000 19.727 110 GLU A CA 1
ATOM 804 C C . GLU A 1 117 ? 151.207 151.254 146.431 1.000 18.047 110 GLU A C 1
ATOM 805 O O . GLU A 1 117 ? 150.541 151.620 147.410 1.000 17.912 110 GLU A O 1
ATOM 811 N N . THR A 1 118 ? 150.780 150.297 145.590 1.000 17.006 111 THR A N 1
ATOM 812 C CA . THR A 1 118 ? 149.542 149.562 145.800 1.000 16.798 111 THR A CA 1
ATOM 813 C C . THR A 1 118 ? 149.633 148.674 147.036 1.000 18.320 111 THR A C 1
ATOM 814 O O . THR A 1 118 ? 148.694 148.671 147.850 1.000 17.877 111 THR A O 1
ATOM 818 N N . GLU A 1 119 ? 150.767 147.972 147.200 1.000 19.572 112 GLU A N 1
ATOM 819 C CA . GLU A 1 119 ? 150.982 147.162 148.398 1.000 23.073 112 GLU A CA 1
ATOM 820 C C . GLU A 1 119 ? 150.985 148.039 149.645 1.000 19.802 112 GLU A C 1
ATOM 821 O O . GLU A 1 119 ? 150.381 147.696 150.654 1.000 22.807 112 GLU A O 1
ATOM 827 N N . GLU A 1 120 ? 151.695 149.160 149.577 1.000 19.980 113 GLU A N 1
ATOM 828 C CA . GLU A 1 120 ? 151.813 150.085 150.694 1.000 21.051 113 GLU A CA 1
ATOM 829 C C . GLU A 1 120 ? 150.426 150.593 151.121 1.000 20.460 113 GLU A C 1
ATOM 830 O O . GLU A 1 120 ? 150.116 150.656 152.313 1.000 18.551 113 GLU A O 1
ATOM 836 N N . LEU A 1 121 ? 149.564 150.942 150.153 1.000 19.598 114 LEU A N 1
ATOM 837 C CA . LEU A 1 121 ? 148.202 151.363 150.477 1.000 18.161 114 LEU A CA 1
ATOM 838 C C . LEU A 1 121 ? 147.415 150.238 151.159 1.000 18.506 114 LEU A C 1
ATOM 839 O O . LEU A 1 121 ? 146.756 150.464 152.171 1.000 19.453 114 LEU A O 1
ATOM 844 N N . ALA A 1 122 ? 147.524 149.008 150.641 1.000 18.657 115 ALA A N 1
ATOM 845 C CA . ALA A 1 122 ? 146.849 147.871 151.243 1.000 18.816 115 ALA A CA 1
ATOM 846 C C . ALA A 1 122 ? 147.284 147.655 152.700 1.000 20.892 115 ALA A C 1
ATOM 847 O O . ALA A 1 122 ? 146.447 147.396 153.576 1.000 19.835 115 ALA A O 1
ATOM 849 N N . THR A 1 123 ? 148.594 147.766 152.966 1.000 21.792 116 THR A N 1
ATOM 850 C CA . THR A 1 123 ? 149.126 147.662 154.321 1.000 23.971 116 THR A CA 1
ATOM 851 C C . THR A 1 123 ? 148.542 148.756 155.228 1.000 23.237 116 THR A C 1
ATOM 852 O O . THR A 1 123 ? 148.179 148.483 156.379 1.000 24.140 116 THR A O 1
ATOM 856 N N . ALA A 1 124 ? 148.427 149.993 154.722 1.000 21.964 117 ALA A N 1
ATOM 857 C CA . ALA A 1 124 ? 147.826 151.082 155.488 1.000 20.336 117 ALA A CA 1
ATOM 858 C C . ALA A 1 124 ? 146.389 150.733 155.900 1.000 20.354 117 ALA A C 1
ATOM 859 O O . ALA A 1 124 ? 145.961 150.975 157.042 1.000 19.435 117 ALA A O 1
ATOM 861 N N . PHE A 1 125 ? 145.634 150.139 154.973 1.000 20.118 118 PHE A N 1
ATOM 862 C CA . PHE A 1 125 ? 144.279 149.697 155.281 1.000 20.612 118 PHE A CA 1
ATOM 863 C C . PHE A 1 125 ? 144.288 148.609 156.357 1.000 21.955 118 PHE A C 1
ATOM 864 O O . PHE A 1 125 ? 143.550 148.711 157.334 1.000 22.249 118 PHE A O 1
ATOM 872 N N A GLU A 1 126 ? 145.133 147.581 156.189 0.500 24.317 119 GLU A N 1
ATOM 873 N N B GLU A 1 126 ? 145.134 147.589 156.180 0.500 25.149 119 GLU A N 1
ATOM 874 C CA A GLU A 1 126 ? 145.197 146.470 157.136 0.500 27.049 119 GLU A CA 1
ATOM 875 C CA B GLU A 1 126 ? 145.205 146.473 157.115 0.500 28.638 119 GLU A CA 1
ATOM 876 C C A GLU A 1 126 ? 145.595 146.988 158.518 0.500 26.225 119 GLU A C 1
ATOM 877 C C B GLU A 1 126 ? 145.604 146.978 158.506 0.500 27.021 119 GLU A C 1
ATOM 878 O O A GLU A 1 126 ? 144.979 146.608 159.509 0.500 25.599 119 GLU A O 1
ATOM 879 O O B GLU A 1 126 ? 144.996 146.580 159.496 0.500 26.222 119 GLU A O 1
ATOM 890 N N . ASN A 1 127 ? 146.576 147.898 158.567 1.000 25.865 120 ASN A N 1
ATOM 891 C CA . ASN A 1 127 ? 147.010 148.495 159.823 1.000 26.079 120 ASN A CA 1
ATOM 892 C C . ASN A 1 127 ? 145.922 149.350 160.461 1.000 26.943 120 ASN A C 1
ATOM 893 O O . ASN A 1 127 ? 146.056 149.677 161.627 1.000 26.979 120 ASN A O 1
ATOM 898 N N . ASN A 1 128 ? 144.872 149.745 159.726 1.000 25.619 121 ASN A N 1
ATOM 899 C CA . ASN A 1 128 ? 143.836 150.580 160.318 1.000 26.559 121 ASN A CA 1
ATOM 900 C C . ASN A 1 128 ? 142.521 149.807 160.424 1.000 26.872 121 ASN A C 1
ATOM 901 O O . ASN A 1 128 ? 141.478 150.418 160.602 1.000 27.642 121 ASN A O 1
ATOM 906 N N . GLY A 1 129 ? 142.580 148.472 160.319 1.000 25.726 122 GLY A N 1
ATOM 907 C CA . GLY A 1 129 ? 141.438 147.615 160.611 1.000 25.581 122 GLY A CA 1
ATOM 908 C C . GLY A 1 129 ? 140.391 147.583 159.488 1.000 25.390 122 GLY A C 1
ATOM 909 O O . GLY A 1 129 ? 139.225 147.320 159.765 1.000 25.729 122 GLY A O 1
ATOM 910 N N . ILE A 1 130 ? 140.818 147.835 158.236 1.000 21.149 123 ILE A N 1
ATOM 911 C CA . ILE A 1 130 ? 139.940 147.932 157.080 1.000 20.839 123 ILE A CA 1
ATOM 912 C C . ILE A 1 130 ? 140.191 146.764 156.135 1.000 20.056 123 ILE A C 1
ATOM 913 O O . ILE A 1 130 ? 141.314 146.500 155.741 1.000 21.864 123 ILE A O 1
ATOM 918 N N . LYS A 1 131 ? 139.092 146.113 155.748 1.000 19.605 124 LYS A N 1
ATOM 919 C CA . LYS A 1 131 ? 139.080 144.931 154.921 1.000 20.089 124 LYS A CA 1
ATOM 920 C C . LYS A 1 131 ? 139.297 145.401 153.490 1.000 18.425 124 LYS A C 1
ATOM 921 O O . LYS A 1 131 ? 138.700 146.384 153.054 1.000 16.783 124 LYS A O 1
ATOM 927 N N . VAL A 1 132 ? 140.183 144.704 152.789 1.000 17.000 125 VAL A N 1
ATOM 928 C CA . VAL A 1 132 ? 140.526 145.023 151.419 1.000 18.094 125 VAL A CA 1
ATOM 929 C C . VAL A 1 132 ? 140.148 143.828 150.557 1.000 18.862 125 VAL A C 1
ATOM 930 O O . VAL A 1 132 ? 140.649 142.752 150.830 1.000 21.377 125 VAL A O 1
ATOM 934 N N . HIS A 1 133 ? 139.237 144.013 149.589 1.000 17.747 126 HIS A N 1
ATOM 935 C CA . HIS A 1 133 ? 138.982 143.050 148.531 1.000 17.714 126 HIS A CA 1
ATOM 936 C C . HIS A 1 133 ? 139.876 143.425 147.349 1.000 19.768 126 HIS A C 1
ATOM 937 O O . HIS A 1 133 ? 140.266 144.586 147.221 1.000 19.316 126 HIS A O 1
ATOM 944 N N . TRP A 1 134 ? 140.197 142.451 146.482 1.000 19.471 127 TRP A N 1
ATOM 945 C CA . TRP A 1 134 ? 141.028 142.701 145.317 1.000 19.830 127 TRP A CA 1
ATOM 946 C C . TRP A 1 134 ? 140.215 142.440 144.065 1.000 20.221 127 TRP A C 1
ATOM 947 O O . TRP A 1 134 ? 139.584 141.390 143.978 1.000 23.195 127 TRP A O 1
ATOM 958 N N . VAL A 1 135 ? 140.240 143.378 143.111 1.000 18.156 128 VAL A N 1
ATOM 959 C CA . VAL A 1 135 ? 139.500 143.208 141.867 1.000 19.030 128 VAL A CA 1
ATOM 960 C C . VAL A 1 135 ? 140.498 143.030 140.734 1.000 18.027 128 VAL A C 1
ATOM 961 O O . VAL A 1 135 ? 141.402 143.845 140.546 1.000 17.593 128 VAL A O 1
ATOM 965 N N . ASP A 1 136 ? 140.281 141.967 139.967 1.000 18.319 129 ASP A N 1
ATOM 966 C CA . ASP A 1 136 ? 141.076 141.643 138.803 1.000 18.559 129 ASP A CA 1
ATOM 967 C C . ASP A 1 136 ? 140.235 141.863 137.559 1.000 17.955 129 ASP A C 1
ATOM 968 O O . ASP A 1 136 ? 139.011 141.781 137.603 1.000 18.773 129 ASP A O 1
ATOM 973 N N . TYR A 1 137 ? 140.911 142.087 136.437 1.000 18.136 130 TYR A N 1
ATOM 974 C CA . TYR A 1 137 ? 140.250 142.211 135.150 1.000 18.555 130 TYR A CA 1
ATOM 975 C C . TYR A 1 137 ? 140.790 141.121 134.244 1.000 20.257 130 TYR A C 1
ATOM 976 O O . TYR A 1 137 ? 141.857 140.604 134.480 1.000 23.571 130 TYR A O 1
ATOM 985 N N . PRO A 1 138 ? 140.114 140.740 133.164 1.000 22.280 131 PRO A N 1
ATOM 986 C CA . PRO A 1 138 ? 140.691 139.781 132.227 1.000 24.056 131 PRO A CA 1
ATOM 987 C C . PRO A 1 138 ? 141.993 140.280 131.603 1.000 24.766 131 PRO A C 1
ATOM 988 O O . PRO A 1 138 ? 142.261 141.484 131.612 1.000 24.805 131 PRO A O 1
ATOM 992 N N A GLU A 1 139 ? 142.794 139.338 131.075 0.500 25.557 132 GLU A N 1
ATOM 993 N N B GLU A 1 139 ? 142.767 139.337 131.054 0.500 25.295 132 GLU A N 1
ATOM 994 C CA A GLU A 1 139 ? 143.934 139.628 130.211 0.500 25.961 132 GLU A CA 1
ATOM 995 C CA B GLU A 1 139 ? 143.901 139.624 130.188 0.500 25.529 132 GLU A CA 1
ATOM 996 C C A GLU A 1 139 ? 143.425 140.337 128.962 0.500 23.173 132 GLU A C 1
ATOM 997 C C B GLU A 1 139 ? 143.404 140.352 128.951 0.500 22.981 132 GLU A C 1
ATOM 998 O O A GLU A 1 139 ? 142.351 140.005 128.486 0.500 22.978 132 GLU A O 1
ATOM 999 O O B GLU A 1 139 ? 142.323 140.050 128.470 0.500 22.846 132 GLU A O 1
ATOM 1010 N N . GLU A 1 140 ? 144.197 141.289 128.432 1.000 21.389 133 GLU A N 1
ATOM 1011 C CA . GLU A 1 140 ? 143.771 142.087 127.288 1.000 21.364 133 GLU A CA 1
ATOM 1012 C C . GLU A 1 140 ? 142.334 142.615 127.468 1.000 18.907 133 GLU A C 1
ATOM 1013 O O . GLU A 1 140 ? 141.475 142.481 126.601 1.000 15.748 133 GLU A O 1
ATOM 1019 N N . PRO A 1 141 ? 142.044 143.321 128.571 1.000 17.820 134 PRO A N 1
ATOM 1020 C CA . PRO A 1 141 ? 140.679 143.739 128.857 1.000 18.546 134 PRO A CA 1
ATOM 1021 C C . PRO A 1 141 ? 140.282 144.843 127.887 1.000 18.385 134 PRO A C 1
ATOM 1022 O O . PRO A 1 141 ? 141.040 145.785 127.745 1.000 17.091 134 PRO A O 1
ATOM 1026 N N . ALA A 1 142 ? 139.127 144.684 127.217 1.000 17.473 135 ALA A N 1
ATOM 1027 C CA . ALA A 1 142 ? 138.615 145.639 126.248 1.000 17.824 135 ALA A CA 1
ATOM 1028 C C . ALA A 1 142 ? 137.096 145.767 126.379 1.000 18.853 135 ALA A C 1
ATOM 1029 O O . ALA A 1 142 ? 136.414 144.900 126.933 1.000 19.850 135 ALA A O 1
ATOM 1031 N N . ASN A 1 143 ? 136.598 146.911 125.900 1.000 17.876 136 ASN A N 1
ATOM 1032 C CA . ASN A 1 143 ? 135.177 147.204 125.815 1.000 15.959 136 ASN A CA 1
ATOM 1033 C C . ASN A 1 143 ? 134.897 147.349 124.329 1.000 16.779 136 ASN A C 1
ATOM 1034 O O . ASN A 1 143 ? 135.790 147.125 123.509 1.000 16.077 136 ASN A O 1
ATOM 1039 N N . PRO A 1 144 ? 133.683 147.740 123.910 1.000 16.366 137 PRO A N 1
ATOM 1040 C CA . PRO A 1 144 ? 133.394 147.811 122.476 1.000 16.289 137 PRO A CA 1
ATOM 1041 C C . PRO A 1 144 ? 134.203 148.865 121.735 1.000 15.823 137 PRO A C 1
ATOM 1042 O O . PRO A 1 144 ? 134.199 148.902 120.508 1.000 18.096 137 PRO A O 1
ATOM 1046 N N . TYR A 1 145 ? 134.901 149.730 122.462 1.000 16.196 138 TYR A N 1
ATOM 1047 C CA . TYR A 1 145 ? 135.505 150.899 121.845 1.000 16.949 138 TYR A CA 1
ATOM 1048 C C . TYR A 1 145 ? 137.026 150.888 121.950 1.000 17.332 138 TYR A C 1
ATOM 1049 O O . TYR A 1 145 ? 137.678 151.750 121.345 1.000 17.899 138 TYR A O 1
ATOM 1058 N N . GLY A 1 146 ? 137.587 149.900 122.665 1.000 18.347 139 GLY A N 1
ATOM 1059 C CA . GLY A 1 146 ? 139.032 149.763 122.792 1.000 17.910 139 GLY A CA 1
ATOM 1060 C C . GLY A 1 146 ? 139.476 149.107 124.095 1.000 17.452 139 GLY A C 1
ATOM 1061 O O . GLY A 1 146 ? 138.657 148.663 124.902 1.000 17.276 139 GLY A O 1
ATOM 1062 N N . PRO A 1 147 ? 140.805 149.025 124.345 1.000 17.291 140 PRO A N 1
ATOM 1063 C CA . PRO A 1 147 ? 141.315 148.581 125.646 1.000 16.019 140 PRO A CA 1
ATOM 1064 C C . PRO A 1 147 ? 140.657 149.420 126.726 1.000 16.133 140 PRO A C 1
ATOM 1065 O O . PRO A 1 147 ? 140.368 150.599 126.499 1.000 15.729 140 PRO A O 1
ATOM 1069 N N . LEU A 1 148 ? 140.436 148.799 127.886 1.000 17.057 141 LEU A N 1
ATOM 1070 C CA . LEU A 1 148 ? 140.024 149.542 129.053 1.000 15.210 141 LEU A CA 1
ATOM 1071 C C . LEU A 1 148 ? 141.110 150.560 129.356 1.000 15.156 141 LEU A C 1
ATOM 1072 O O . LEU A 1 148 ? 142.317 150.296 129.169 1.000 13.973 141 LEU A O 1
ATOM 1077 N N . MET A 1 149 ? 140.664 151.703 129.881 1.000 16.362 142 MET A N 1
ATOM 1078 C CA . MET A 1 149 ? 141.573 152.746 130.327 1.000 16.702 142 MET A CA 1
ATOM 1079 C C . MET A 1 149 ? 140.976 153.411 131.563 1.000 17.091 142 MET A C 1
ATOM 1080 O O . MET A 1 149 ? 139.794 153.751 131.546 1.000 19.338 142 MET A O 1
ATOM 1085 N N . GLY A 1 150 ? 141.782 153.529 132.628 1.000 16.733 143 GLY A N 1
ATOM 1086 C CA . GLY A 1 150 ? 141.383 154.198 133.861 1.000 16.714 143 GLY A CA 1
ATOM 1087 C C . GLY A 1 150 ? 140.746 153.252 134.875 1.000 16.593 143 GLY A C 1
ATOM 1088 O O . GLY A 1 150 ? 140.424 153.644 136.006 1.000 15.995 143 GLY A O 1
ATOM 1089 N N . HIS A 1 151 ? 140.683 151.976 134.498 1.000 15.707 144 HIS A N 1
ATOM 1090 C CA . HIS A 1 151 ? 140.047 150.947 135.296 1.000 15.735 144 HIS A CA 1
ATOM 1091 C C . HIS A 1 151 ? 140.746 150.636 136.628 1.000 15.457 144 HIS A C 1
ATOM 1092 O O . HIS A 1 151 ? 140.182 149.885 137.425 1.000 15.504 144 HIS A O 1
ATOM 1099 N N . VAL A 1 152 ? 141.907 151.241 136.929 1.000 14.533 145 VAL A N 1
ATOM 1100 C CA . VAL A 1 152 ? 142.502 151.142 138.259 1.000 14.884 145 VAL A CA 1
ATOM 1101 C C . VAL A 1 152 ? 141.723 151.990 139.275 1.000 14.344 145 VAL A C 1
ATOM 1102 O O . VAL A 1 152 ? 141.869 151.787 140.494 1.000 13.968 145 VAL A O 1
ATOM 1106 N N . PHE A 1 153 ? 140.960 152.983 138.773 1.000 14.599 146 PHE A N 1
ATOM 1107 C CA . PHE A 1 153 ? 140.294 153.968 139.630 1.000 16.223 146 PHE A CA 1
ATOM 1108 C C . PHE A 1 153 ? 138.947 153.432 140.127 1.000 15.334 146 PHE A C 1
ATOM 1109 O O . PHE A 1 153 ? 137.885 153.854 139.672 1.000 14.956 146 PHE A O 1
ATOM 1117 N N . LEU A 1 154 ? 139.023 152.521 141.105 1.000 14.855 147 LEU A N 1
ATOM 1118 C CA . LEU A 1 154 ? 137.854 151.784 141.559 1.000 16.021 147 LEU A CA 1
ATOM 1119 C C . LEU A 1 154 ? 136.863 152.642 142.355 1.000 15.278 147 LEU A C 1
ATOM 1120 O O . LEU A 1 154 ? 135.757 152.177 142.579 1.000 15.180 147 LEU A O 1
ATOM 1125 N N . SER A 1 155 ? 137.191 153.887 142.735 1.000 17.107 148 SER A N 1
ATOM 1126 C CA . SER A 1 155 ? 136.229 154.791 143.371 1.000 16.433 148 SER A CA 1
ATOM 1127 C C . SER A 1 155 ? 135.017 154.978 142.456 1.000 15.800 148 SER A C 1
ATOM 1128 O O . SER A 1 155 ? 133.895 155.170 142.921 1.000 16.889 148 SER A O 1
ATOM 1131 N N . TRP A 1 156 ? 135.250 154.868 141.152 1.000 15.046 149 TRP A N 1
ATOM 1132 C CA . TRP A 1 156 ? 134.204 154.985 140.151 1.000 15.458 149 TRP A CA 1
ATOM 1133 C C . TRP A 1 156 ? 133.131 153.903 140.313 1.000 15.627 149 TRP A C 1
ATOM 1134 O O . TRP A 1 156 ? 132.037 154.058 139.760 1.000 14.994 149 TRP A O 1
ATOM 1145 N N . GLY A 1 157 ? 133.451 152.829 141.061 1.000 14.192 150 GLY A N 1
ATOM 1146 C CA . GLY A 1 157 ? 132.506 151.781 141.418 1.000 13.964 150 GLY A CA 1
ATOM 1147 C C . GLY A 1 157 ? 132.148 151.763 142.916 1.000 13.992 150 GLY A C 1
ATOM 1148 O O . GLY A 1 157 ? 131.588 150.780 143.401 1.000 13.365 150 GLY A O 1
ATOM 1149 N N . SER A 1 158 ? 132.387 152.859 143.653 1.000 13.346 151 SER A N 1
ATOM 1150 C CA . SER A 1 158 ? 131.979 152.896 145.058 1.000 13.662 151 SER A CA 1
ATOM 1151 C C . SER A 1 158 ? 130.468 152.637 145.196 1.000 13.644 151 SER A C 1
ATOM 1152 O O . SER A 1 158 ? 129.671 152.980 144.332 1.000 13.255 151 SER A O 1
ATOM 1155 N N . ILE A 1 159 ? 130.099 151.997 146.301 1.000 14.462 152 ILE A N 1
ATOM 1156 C CA . ILE A 1 159 ? 128.759 151.497 146.582 1.000 15.988 152 ILE A CA 1
ATOM 1157 C C . ILE A 1 159 ? 128.023 152.532 147.442 1.000 15.528 152 ILE A C 1
ATOM 1158 O O . ILE A 1 159 ? 128.538 152.967 148.478 1.000 14.660 152 ILE A O 1
ATOM 1163 N N . TRP A 1 160 ? 126.802 152.895 147.020 1.000 15.590 153 TRP A N 1
ATOM 1164 C CA . TRP A 1 160 ? 125.949 153.794 147.793 1.000 15.523 153 TRP A CA 1
ATOM 1165 C C . TRP A 1 160 ? 125.022 153.027 148.734 1.000 15.321 153 TRP A C 1
ATOM 1166 O O . TRP A 1 160 ? 124.680 151.869 148.457 1.000 14.862 153 TRP A O 1
ATOM 1177 N N . ARG A 1 161 ? 124.553 153.710 149.795 1.000 15.064 154 ARG A N 1
ATOM 1178 C CA . ARG A 1 161 ? 123.398 153.215 150.523 1.000 15.019 154 ARG A CA 1
ATOM 1179 C C . ARG A 1 161 ? 122.297 152.932 149.497 1.000 14.982 154 ARG A C 1
ATOM 1180 O O . ARG A 1 161 ? 121.930 153.808 148.710 1.000 13.767 154 ARG A O 1
ATOM 1188 N N . GLY A 1 162 ? 121.818 151.672 149.505 1.000 14.608 155 GLY A N 1
ATOM 1189 C CA . GLY A 1 162 ? 120.782 151.225 148.591 1.000 15.310 155 GLY A CA 1
ATOM 1190 C C . GLY A 1 162 ? 121.309 150.385 147.441 1.000 15.103 155 GLY A C 1
ATOM 1191 O O . GLY A 1 162 ? 120.568 149.540 146.934 1.000 17.364 155 GLY A O 1
ATOM 1192 N N . GLY A 1 163 ? 122.569 150.614 147.039 1.000 13.705 156 GLY A N 1
ATOM 1193 C CA . GLY A 1 163 ? 123.184 149.758 146.044 1.000 13.861 156 GLY A CA 1
ATOM 1194 C C . GLY A 1 163 ? 124.224 150.443 145.160 1.000 13.843 156 GLY A C 1
ATOM 1195 O O . GLY A 1 163 ? 124.658 151.565 145.447 1.000 13.539 156 GLY A O 1
ATOM 1196 N N . SER A 1 164 ? 124.595 149.693 144.106 1.000 13.855 157 SER A N 1
ATOM 1197 C CA . SER A 1 164 ? 125.642 150.028 143.154 1.000 14.258 157 SER A CA 1
ATOM 1198 C C . SER A 1 164 ? 125.053 150.866 142.028 1.000 14.262 157 SER A C 1
ATOM 1199 O O . SER A 1 164 ? 123.843 150.882 141.878 1.000 13.126 157 SER A O 1
ATOM 1202 N N . VAL A 1 165 ? 125.909 151.544 141.242 1.000 14.572 158 VAL A N 1
ATOM 1203 C CA . VAL A 1 165 ? 125.475 152.463 140.200 1.000 14.523 158 VAL A CA 1
ATOM 1204 C C . VAL A 1 165 ? 126.319 152.206 138.958 1.000 14.535 158 VAL A C 1
ATOM 1205 O O . VAL A 1 165 ? 127.535 152.026 139.051 1.000 13.779 158 VAL A O 1
ATOM 1209 N N . ILE A 1 166 ? 125.646 152.157 137.804 1.000 14.098 159 ILE A N 1
ATOM 1210 C CA . ILE A 1 166 ? 126.307 152.189 136.522 1.000 14.066 159 ILE A CA 1
ATOM 1211 C C . ILE A 1 166 ? 126.397 153.661 136.131 1.000 14.732 159 I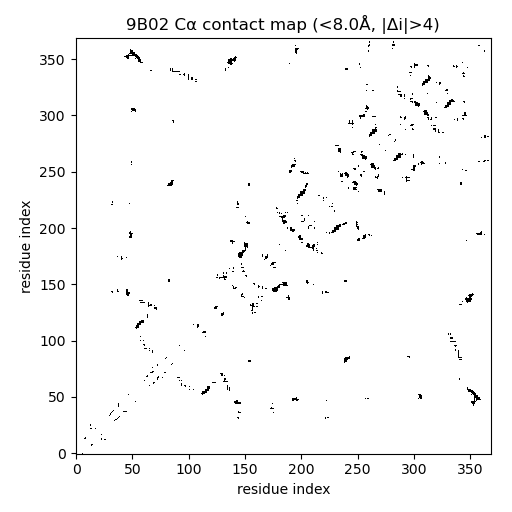LE A C 1
ATOM 1212 O O . ILE A 1 166 ? 125.378 154.356 136.121 1.000 16.784 159 ILE A O 1
ATOM 1217 N N . SER A 1 167 ? 127.628 154.125 135.847 1.000 14.072 160 SER A N 1
ATOM 1218 C CA . SER A 1 167 ? 127.934 155.506 135.576 1.000 12.922 160 SER A CA 1
ATOM 1219 C C . SER A 1 167 ? 127.876 155.800 134.080 1.000 14.592 160 SER A C 1
ATOM 1220 O O . SER A 1 167 ? 128.039 154.912 133.241 1.000 15.317 160 SER A O 1
ATOM 1223 N N . ARG A 1 168 ? 127.651 157.078 133.764 1.000 14.792 161 ARG A N 1
ATOM 1224 C CA . ARG A 1 168 ? 127.886 157.609 132.438 1.000 16.671 161 ARG A CA 1
ATOM 1225 C C . ARG A 1 168 ? 129.126 158.506 132.458 1.000 17.759 161 ARG A C 1
ATOM 1226 O O . ARG A 1 168 ? 129.098 159.627 132.972 1.000 16.594 161 ARG A O 1
ATOM 1234 N N . PHE A 1 169 ? 130.209 157.956 131.892 1.000 17.888 162 PHE A N 1
ATOM 1235 C CA . PHE A 1 169 ? 131.503 158.622 131.809 1.000 17.070 162 PHE A CA 1
ATOM 1236 C C . PHE A 1 169 ? 131.407 159.753 130.799 1.000 16.055 162 PHE A C 1
ATOM 1237 O O . PHE A 1 169 ? 130.894 159.548 129.703 1.000 15.731 162 PHE A O 1
ATOM 1245 N N . GLY A 1 170 ? 131.905 160.930 131.216 1.000 16.994 163 GLY A N 1
ATOM 1246 C CA . GLY A 1 170 ? 131.882 162.141 130.408 1.000 17.170 163 GLY A CA 1
ATOM 1247 C C . GLY A 1 170 ? 133.033 162.274 129.404 1.000 17.484 163 GLY A C 1
ATOM 1248 O O . GLY A 1 170 ? 132.825 162.846 128.322 1.000 16.173 163 GLY A O 1
ATOM 1249 N N . PHE A 1 171 ? 134.249 161.806 129.771 1.000 19.231 164 PHE A N 1
ATOM 1250 C CA . PHE A 1 171 ? 135.459 162.088 128.987 1.000 19.588 164 PHE A CA 1
ATOM 1251 C C . PHE A 1 171 ? 136.272 160.835 128.614 1.000 19.889 164 PHE A C 1
ATOM 1252 O O . PHE A 1 171 ? 137.067 160.915 127.687 1.000 19.121 164 PHE A O 1
ATOM 1260 N N . LEU A 1 172 ? 136.092 159.690 129.299 1.000 20.084 165 LEU A N 1
ATOM 1261 C CA . LEU A 1 172 ? 136.978 158.535 129.129 1.000 19.057 165 LEU A CA 1
ATOM 1262 C C . LEU A 1 172 ? 136.245 157.311 128.590 1.000 16.304 165 LEU A C 1
ATOM 1263 O O . LEU A 1 172 ? 135.661 156.540 129.338 1.000 15.561 165 LEU A O 1
ATOM 1268 N N . PRO A 1 173 ? 136.261 157.063 127.275 1.000 16.327 166 PRO A N 1
ATOM 1269 C CA . PRO A 1 173 ? 135.563 155.903 126.726 1.000 17.723 166 PRO A CA 1
ATOM 1270 C C . PRO A 1 173 ? 136.081 154.532 127.180 1.000 16.550 166 PRO A C 1
ATOM 1271 O O . PRO A 1 173 ? 135.363 153.543 127.122 1.000 15.643 166 PRO A O 1
ATOM 1275 N N . GLY A 1 174 ? 137.322 154.495 127.681 1.000 16.679 167 GLY A N 1
ATOM 1276 C CA . GLY A 1 174 ? 137.922 153.300 128.243 1.000 16.855 167 GLY A CA 1
ATOM 1277 C C . GLY A 1 174 ? 137.216 152.811 129.497 1.000 16.132 167 GLY A C 1
ATOM 1278 O O . GLY A 1 174 ? 137.510 151.708 129.954 1.000 16.320 167 GLY A O 1
ATOM 1279 N N . MET A 1 175 ? 136.272 153.607 130.037 1.000 16.513 168 MET A N 1
ATOM 1280 C CA . MET A 1 175 ? 135.562 153.214 131.254 1.000 15.859 168 MET A CA 1
ATOM 1281 C C . MET A 1 175 ? 134.154 152.705 130.939 1.000 15.239 168 MET A C 1
ATOM 1282 O O . MET A 1 175 ? 133.467 152.222 131.818 1.000 14.884 168 MET A O 1
ATOM 1287 N N . VAL A 1 176 ? 133.724 152.787 129.677 1.000 14.887 169 VAL A N 1
ATOM 1288 C CA . VAL A 1 176 ? 132.532 152.081 129.232 1.000 16.174 169 VAL A CA 1
ATOM 1289 C C . VAL A 1 176 ? 132.709 150.604 129.560 1.000 16.329 169 VAL A C 1
ATOM 1290 O O . VAL A 1 176 ? 133.769 150.042 129.313 1.000 16.222 169 VAL A O 1
ATOM 1294 N N . GLY A 1 177 ? 131.682 149.991 130.163 1.000 15.965 170 GLY A N 1
ATOM 1295 C CA . GLY A 1 177 ? 131.744 148.583 130.512 1.000 15.843 170 GLY A CA 1
ATOM 1296 C C . GLY A 1 177 ? 132.290 148.360 131.919 1.000 14.998 170 GLY A C 1
ATOM 1297 O O . GLY A 1 177 ? 132.050 147.316 132.497 1.000 14.545 170 GLY A O 1
ATOM 1298 N N . VAL A 1 178 ? 132.999 149.348 132.477 1.000 14.810 171 VAL A N 1
ATOM 1299 C CA . VAL A 1 178 ? 133.773 149.104 133.686 1.000 14.305 171 VAL A CA 1
ATOM 1300 C C . VAL A 1 178 ? 132.910 149.270 134.931 1.000 13.527 171 VAL A C 1
ATOM 1301 O O . VAL A 1 178 ? 133.060 148.487 135.866 1.000 13.455 171 VAL A O 1
ATOM 1305 N N . SER A 1 179 ? 132.061 150.305 134.989 1.000 13.541 172 SER A N 1
ATOM 1306 C CA . SER A 1 179 ? 131.196 150.448 136.148 1.000 13.162 172 SER A CA 1
ATOM 1307 C C . SER A 1 179 ? 130.208 149.265 136.177 1.000 13.482 172 SER A C 1
ATOM 1308 O O . SER A 1 179 ? 129.799 148.818 137.247 1.000 11.762 172 SER A O 1
ATOM 1311 N N . GLU A 1 180 ? 129.852 148.726 134.988 1.000 13.383 173 GLU A N 1
ATOM 1312 C CA . GLU A 1 180 ? 129.054 147.499 134.897 1.000 14.552 173 GLU A CA 1
ATOM 1313 C C . GLU A 1 180 ? 129.802 146.319 135.529 1.000 14.791 173 GLU A C 1
ATOM 1314 O O . GLU A 1 180 ? 129.288 145.667 136.445 1.000 14.064 173 GLU A O 1
ATOM 1320 N N . TYR A 1 181 ? 131.065 146.134 135.097 1.000 15.220 174 TYR A N 1
ATOM 1321 C CA . TYR A 1 181 ? 131.944 145.092 135.601 1.000 15.557 174 TYR A CA 1
ATOM 1322 C C . TYR A 1 181 ? 132.044 145.153 137.123 1.000 15.366 174 TYR A C 1
ATOM 1323 O O . TYR A 1 181 ? 131.919 144.113 137.788 1.000 14.358 174 TYR A O 1
ATOM 1332 N N . LEU A 1 182 ? 132.267 146.359 137.682 1.000 14.150 175 LEU A N 1
ATOM 1333 C CA . LEU A 1 182 ? 132.479 146.467 139.122 1.000 14.618 175 LEU A CA 1
ATOM 1334 C C . LEU A 1 182 ? 131.189 146.212 139.913 1.000 14.562 175 LEU A C 1
ATOM 1335 O O . LEU A 1 182 ? 131.235 145.622 140.997 1.000 15.387 175 LEU A O 1
ATOM 1340 N N . ALA A 1 183 ? 130.048 146.700 139.398 1.000 15.235 176 ALA A N 1
ATOM 1341 C CA . ALA A 1 183 ? 128.748 146.475 140.026 1.000 15.934 176 ALA A CA 1
ATOM 1342 C C . ALA A 1 183 ? 128.371 144.987 139.944 1.000 15.975 176 ALA A C 1
ATOM 1343 O O . ALA A 1 183 ? 127.894 144.424 140.929 1.000 14.083 176 ALA A O 1
ATOM 1345 N N . LYS A 1 184 ? 128.621 144.354 138.782 1.000 15.350 177 LYS A N 1
ATOM 1346 C CA . LYS A 1 184 ? 128.414 142.911 138.651 1.000 18.447 177 LYS A CA 1
ATOM 1347 C C . LYS A 1 184 ? 129.279 142.128 139.639 1.000 17.376 177 LYS A C 1
ATOM 1348 O O . LYS A 1 184 ? 128.790 141.190 140.268 1.000 17.344 177 LYS A O 1
ATOM 1354 N N . TRP A 1 185 ? 130.565 142.508 139.743 1.000 16.395 178 TRP A N 1
ATOM 1355 C CA . TRP A 1 185 ? 131.468 141.958 140.745 1.000 16.035 178 TRP A CA 1
ATOM 1356 C C . TRP A 1 185 ? 130.901 142.118 142.154 1.000 15.772 178 TRP A C 1
ATOM 1357 O O . TRP A 1 185 ? 130.986 141.195 142.967 1.000 15.341 178 TRP A O 1
ATOM 1368 N N . ALA A 1 186 ? 130.335 143.294 142.458 1.000 16.077 179 ALA A N 1
ATOM 1369 C CA . ALA A 1 186 ? 129.815 143.549 143.802 1.000 16.080 179 ALA A CA 1
ATOM 1370 C C . ALA A 1 186 ? 128.608 142.655 144.109 1.000 16.676 179 ALA A C 1
ATOM 1371 O O . ALA A 1 186 ? 128.427 142.195 145.265 1.000 15.564 179 ALA A O 1
ATOM 1373 N N . TRP A 1 187 ? 127.779 142.422 143.076 1.000 14.341 180 TRP A N 1
ATOM 1374 C CA . TRP A 1 187 ? 126.607 141.582 143.245 1.000 16.007 180 TRP A CA 1
ATOM 1375 C C . TRP A 1 187 ? 127.051 140.133 143.460 1.000 17.830 180 TRP A C 1
ATOM 1376 O O . TRP A 1 187 ? 126.597 139.488 144.413 1.000 16.927 180 TRP A O 1
ATOM 1387 N N . ASN A 1 188 ? 127.907 139.638 142.547 1.000 17.740 181 ASN A N 1
ATOM 1388 C CA . ASN A 1 188 ? 128.306 138.235 142.566 1.000 19.401 181 ASN A CA 1
ATOM 1389 C C . ASN A 1 188 ? 129.170 137.944 143.796 1.000 19.810 181 ASN A C 1
ATOM 1390 O O . ASN A 1 188 ? 129.033 136.879 144.377 1.000 20.609 181 ASN A O 1
ATOM 1395 N N . THR A 1 189 ? 130.003 138.893 144.238 1.000 18.296 182 THR A N 1
ATOM 1396 C CA . THR A 1 189 ? 130.979 138.588 145.270 1.000 19.315 182 THR A CA 1
ATOM 1397 C C . THR A 1 189 ? 130.481 138.981 146.652 1.000 19.368 182 THR A C 1
ATOM 1398 O O . THR A 1 189 ? 130.814 138.293 147.598 1.000 19.005 182 THR A O 1
ATOM 1402 N N . LEU A 1 190 ? 129.738 140.097 146.774 1.000 19.941 183 LEU A N 1
ATOM 1403 C CA . LEU A 1 190 ? 129.331 140.655 148.061 1.000 20.744 183 LEU A CA 1
ATOM 1404 C C . LEU A 1 190 ? 127.808 140.571 148.246 1.000 20.471 183 LEU A C 1
ATOM 1405 O O . LEU A 1 190 ? 127.313 140.891 149.332 1.000 22.866 183 LEU A O 1
ATOM 1410 N N . ASN A 1 191 ? 127.090 140.181 147.181 1.000 18.367 184 ASN A N 1
ATOM 1411 C CA . ASN A 1 191 ? 125.638 140.119 147.148 1.000 20.114 184 ASN A CA 1
ATOM 1412 C C . ASN A 1 191 ? 124.997 141.507 147.244 1.000 19.221 184 ASN A C 1
ATOM 1413 O O . ASN A 1 191 ? 123.849 141.632 147.698 1.000 18.253 184 ASN A O 1
ATOM 1418 N N . ILE A 1 192 ? 125.728 142.543 146.786 1.000 17.970 185 ILE A N 1
ATOM 1419 C CA . ILE A 1 192 ? 125.234 143.913 146.827 1.000 16.605 185 ILE A CA 1
ATOM 1420 C C . ILE A 1 192 ? 124.494 144.216 145.529 1.000 15.310 185 ILE A C 1
ATOM 1421 O O . ILE A 1 192 ? 125.074 144.128 144.431 1.000 16.803 185 ILE A O 1
ATOM 1426 N N . PRO A 1 193 ? 123.207 144.623 145.605 1.000 14.691 186 PRO A N 1
ATOM 1427 C CA . PRO A 1 193 ? 122.397 144.863 144.398 1.000 14.706 186 PRO A CA 1
ATOM 1428 C C . PRO A 1 193 ? 122.694 146.181 143.691 1.000 14.286 186 PRO A C 1
ATOM 1429 O O . PRO A 1 193 ? 123.296 147.081 144.261 1.000 16.312 186 PRO A O 1
ATOM 1433 N N . PRO A 1 194 ? 122.268 146.325 142.423 1.000 14.880 187 PRO A N 1
ATOM 1434 C CA . PRO A 1 194 ? 122.291 147.605 141.726 1.000 14.221 187 PRO A CA 1
ATOM 1435 C C . PRO A 1 194 ? 121.121 148.465 142.173 1.000 14.387 187 PRO A C 1
ATOM 1436 O O . PRO A 1 194 ? 120.042 147.935 142.456 1.000 13.573 187 PRO A O 1
ATOM 1440 N N . LEU A 1 195 ? 121.378 149.785 142.238 1.000 14.527 188 LEU A N 1
ATOM 1441 C CA . LEU A 1 195 ? 120.398 150.808 142.578 1.000 14.182 188 LEU A CA 1
ATOM 1442 C C . LEU A 1 195 ? 119.877 151.462 141.311 1.000 13.535 188 LEU A C 1
ATOM 1443 O O . LEU A 1 195 ? 118.663 151.596 141.126 1.000 15.199 188 LEU A O 1
ATOM 1448 N N . VAL A 1 196 ? 120.786 151.901 140.429 1.000 12.808 189 VAL A N 1
ATOM 1449 C CA . VAL A 1 196 ? 120.350 152.632 139.247 1.000 12.096 189 VAL A CA 1
ATOM 1450 C C . VAL A 1 196 ? 121.480 152.678 138.203 1.000 12.228 189 VAL A C 1
ATOM 1451 O O . VAL A 1 196 ? 122.681 152.663 138.527 1.000 12.057 189 VAL A O 1
ATOM 1455 N N . ALA A 1 197 ? 121.073 152.717 136.927 1.000 12.270 190 ALA A N 1
ATOM 1456 C CA . ALA A 1 197 ? 121.953 153.102 135.841 1.000 13.396 190 ALA A CA 1
ATOM 1457 C C . ALA A 1 197 ? 121.678 154.557 135.451 1.000 13.457 190 ALA A C 1
ATOM 1458 O O . ALA A 1 197 ? 120.526 154.928 135.258 1.000 14.769 190 ALA A O 1
ATOM 1460 N N . ILE A 1 198 ? 122.739 155.366 135.342 1.000 14.243 191 ILE A N 1
ATOM 1461 C CA . ILE A 1 198 ? 122.663 156.705 134.792 1.000 13.894 191 ILE A CA 1
ATOM 1462 C C . ILE A 1 198 ? 122.515 156.546 133.287 1.000 14.218 191 ILE A C 1
ATOM 1463 O O . ILE A 1 198 ? 123.303 155.810 132.689 1.000 13.766 191 ILE A O 1
ATOM 1468 N N . THR A 1 199 ? 121.523 157.216 132.676 1.000 14.846 192 THR A N 1
ATOM 1469 C CA . THR A 1 199 ? 121.209 156.954 131.271 1.000 15.902 192 THR A CA 1
ATOM 1470 C C . THR A 1 199 ? 121.160 158.228 130.444 1.000 16.573 192 THR A C 1
ATOM 1471 O O . THR A 1 199 ? 120.893 158.162 129.247 1.000 17.862 192 THR A O 1
ATOM 1475 N N . GLU A 1 200 ? 121.408 159.373 131.073 1.000 17.810 193 GLU A N 1
ATOM 1476 C CA . GLU A 1 200 ? 121.437 160.632 130.339 1.000 19.083 193 GLU A CA 1
ATOM 1477 C C . GLU A 1 200 ? 122.652 161.465 130.753 1.000 16.723 193 GLU A C 1
ATOM 1478 O O . GLU A 1 200 ? 123.099 161.412 131.915 1.000 15.604 193 GLU A O 1
ATOM 1484 N N . GLY A 1 201 ? 123.139 162.276 129.798 1.000 14.478 194 GLY A N 1
ATOM 1485 C CA . GLY A 1 201 ? 124.190 163.242 130.079 1.000 14.707 194 GLY A CA 1
ATOM 1486 C C . GLY A 1 201 ? 125.445 162.553 130.610 1.000 13.852 194 GLY A C 1
ATOM 1487 O O . GLY A 1 201 ? 125.937 161.634 129.971 1.000 14.455 194 GLY A O 1
ATOM 1488 N N . ALA A 1 202 ? 125.938 163.005 131.763 1.000 12.873 195 ALA A N 1
ATOM 1489 C CA . ALA A 1 202 ? 127.132 162.456 132.369 1.000 13.942 195 ALA A CA 1
ATOM 1490 C C . ALA A 1 202 ? 126.990 162.532 133.877 1.000 13.302 195 ALA A C 1
ATOM 1491 O O . ALA A 1 202 ? 126.388 163.471 134.399 1.000 13.126 195 ALA A O 1
ATOM 1493 N N . MET A 1 203 ? 127.520 161.515 134.548 1.000 12.697 196 MET A N 1
ATOM 1494 C CA . MET A 1 203 ? 127.516 161.481 136.001 1.000 14.491 196 MET A CA 1
ATOM 1495 C C . MET A 1 203 ? 128.458 160.361 136.435 1.000 15.316 196 MET A C 1
ATOM 1496 O O . MET A 1 203 ? 128.316 159.219 135.990 1.000 15.277 196 MET A O 1
ATOM 1501 N N . GLU A 1 204 ? 129.473 160.756 137.218 1.000 14.309 197 GLU A N 1
ATOM 1502 C CA . GLU A 1 204 ? 130.521 159.876 137.694 1.000 13.531 197 GLU A CA 1
ATOM 1503 C C . GLU A 1 204 ? 130.486 159.962 139.212 1.000 12.730 197 GLU A C 1
ATOM 1504 O O . GLU A 1 204 ? 131.387 160.524 139.826 1.000 11.911 197 GLU A O 1
ATOM 1510 N N . PRO A 1 205 ? 129.431 159.403 139.840 1.000 12.744 198 PRO A N 1
ATOM 1511 C CA . PRO A 1 205 ? 129.195 159.599 141.262 1.000 12.501 198 PRO A CA 1
ATOM 1512 C C . PRO A 1 205 ? 130.327 159.164 142.185 1.000 13.218 198 PRO A C 1
ATOM 1513 O O . PRO A 1 205 ? 130.507 159.767 143.248 1.000 13.456 198 PRO A O 1
ATOM 1517 N N . GLY A 1 206 ? 131.060 158.113 141.807 1.000 13.870 199 GLY A N 1
ATOM 1518 C CA . GLY A 1 206 ? 132.130 15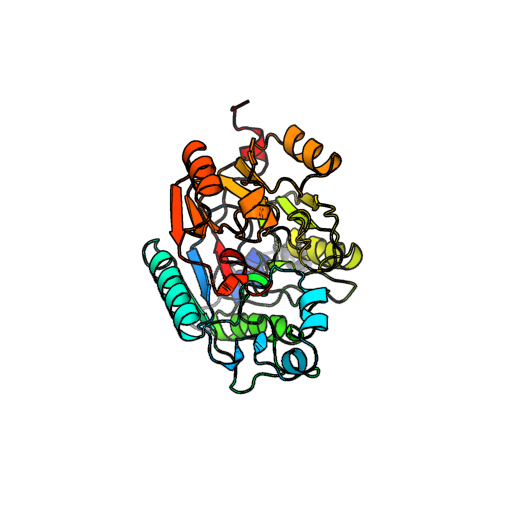7.591 142.642 1.000 14.336 199 GLY A CA 1
ATOM 1519 C C . GLY A 1 206 ? 133.284 158.569 142.885 1.000 14.431 199 GLY A C 1
ATOM 1520 O O . GLY A 1 206 ? 133.999 158.411 143.884 1.000 14.388 199 GLY A O 1
ATOM 1521 N N . ALA A 1 207 ? 133.463 159.534 141.960 1.000 14.660 200 ALA A N 1
ATOM 1522 C CA . ALA A 1 207 ? 134.433 160.614 142.093 1.000 15.359 200 ALA A CA 1
ATOM 1523 C C . ALA A 1 207 ? 133.899 161.806 142.908 1.000 16.589 200 ALA A C 1
ATOM 1524 O O . ALA A 1 207 ? 134.632 162.765 143.142 1.000 15.750 200 ALA A O 1
ATOM 1526 N N . CYS A 1 208 ? 132.630 161.760 143.338 1.000 17.732 201 CYS A N 1
ATOM 1527 C CA . CYS A 1 208 ? 132.111 162.732 144.283 1.000 16.755 201 CYS A CA 1
ATOM 1528 C C . CYS A 1 208 ? 132.582 162.344 145.693 1.000 19.707 201 CYS A C 1
ATOM 1529 O O . CYS A 1 208 ? 133.046 161.232 145.896 1.000 19.881 201 CYS A O 1
ATOM 1532 N N . ASN A 1 209 ? 132.478 163.289 146.642 1.000 19.800 202 ASN A N 1
ATOM 1533 C CA . ASN A 1 209 ? 132.759 163.113 148.059 1.000 20.073 202 ASN A CA 1
ATOM 1534 C C . ASN A 1 209 ? 131.515 163.612 148.812 1.000 19.062 202 ASN A C 1
ATOM 1535 O O . ASN A 1 209 ? 130.760 164.445 148.313 1.000 18.593 202 ASN A O 1
ATOM 1540 N N . MET A 1 210 ? 131.285 163.086 150.010 1.000 17.240 203 MET A N 1
ATOM 1541 C CA . MET A 1 210 ? 130.285 163.624 150.911 1.000 17.616 203 MET A CA 1
ATOM 1542 C C . MET A 1 210 ? 130.987 164.315 152.097 1.000 16.802 203 MET A C 1
ATOM 1543 O O . MET A 1 210 ? 132.060 163.888 152.528 1.000 17.347 203 MET A O 1
ATOM 1548 N N . ILE A 1 211 ? 130.395 165.406 152.606 1.000 15.896 204 ILE A N 1
ATOM 1549 C CA . ILE A 1 211 ? 131.039 166.207 153.634 1.000 16.834 204 ILE A CA 1
ATOM 1550 C C . ILE A 1 211 ? 130.207 166.209 154.917 1.000 16.892 204 ILE A C 1
ATOM 1551 O O . ILE A 1 211 ? 130.621 166.801 155.908 1.000 16.768 204 ILE A O 1
ATOM 1556 N N . ALA A 1 212 ? 129.046 165.550 154.879 1.000 16.928 205 ALA A N 1
ATOM 1557 C CA . ALA A 1 212 ? 128.306 165.134 156.061 1.000 16.934 205 ALA A CA 1
ATOM 1558 C C . ALA A 1 212 ? 127.439 163.931 155.668 1.000 17.226 205 ALA A C 1
ATOM 1559 O O . ALA A 1 212 ? 127.497 163.472 154.523 1.000 17.688 205 ALA A O 1
ATOM 1561 N N . ASP A 1 213 ? 126.622 163.423 156.591 1.000 17.548 206 ASP A N 1
ATOM 1562 C CA . ASP A 1 213 ? 125.894 162.196 156.327 1.000 18.114 206 ASP A CA 1
ATOM 1563 C C . ASP A 1 213 ? 124.942 162.361 155.154 1.000 17.981 206 ASP A C 1
ATOM 1564 O O . ASP A 1 213 ? 124.725 161.378 154.448 1.000 17.414 206 ASP A O 1
ATOM 1569 N N . GLU A 1 214 ? 124.406 163.581 154.951 1.000 18.320 207 GLU A N 1
ATOM 1570 C CA . GLU A 1 214 ? 123.417 163.822 153.901 1.000 18.218 207 GLU A CA 1
ATOM 1571 C C . GLU A 1 214 ? 123.814 164.986 152.991 1.000 17.452 207 GLU A C 1
ATOM 1572 O O . GLU A 1 214 ? 122.933 165.604 152.382 1.000 18.271 207 GLU A O 1
ATOM 1578 N N . VAL A 1 215 ? 125.118 165.262 152.861 1.000 15.389 208 VAL A N 1
ATOM 1579 C CA . VAL A 1 215 ? 125.561 166.357 152.014 1.000 15.715 208 VAL A CA 1
ATOM 1580 C C . VAL A 1 215 ? 126.547 165.816 150.985 1.000 15.201 208 VAL A C 1
ATOM 1581 O O . VAL A 1 215 ? 127.653 165.393 151.318 1.000 15.555 208 VAL A O 1
ATOM 1585 N N . LEU A 1 216 ? 126.130 165.844 149.725 1.000 15.108 209 LEU A N 1
ATOM 1586 C CA . LEU A 1 216 ? 126.948 165.384 148.621 1.000 14.639 209 LEU A CA 1
ATOM 1587 C C . LEU A 1 216 ? 127.626 166.590 147.978 1.000 16.667 209 LEU A C 1
ATOM 1588 O O . LEU A 1 216 ? 126.978 167.614 147.856 1.000 17.662 209 LEU A O 1
ATOM 1593 N N . VAL A 1 217 ? 128.885 166.466 147.505 1.000 15.596 210 VAL A N 1
ATOM 1594 C CA . VAL A 1 217 ? 129.465 167.483 146.636 1.000 14.692 210 VAL A CA 1
ATOM 1595 C C . VAL A 1 217 ? 129.599 166.924 145.218 1.000 13.349 210 VAL A C 1
ATOM 1596 O O . VAL A 1 217 ? 130.139 165.845 145.060 1.000 12.797 210 VAL A O 1
ATOM 1600 N N . THR A 1 218 ? 129.087 167.657 144.222 1.000 13.125 211 THR A N 1
ATOM 1601 C CA . THR A 1 218 ? 129.266 167.345 142.812 1.000 14.716 211 THR A CA 1
ATOM 1602 C C . THR A 1 218 ? 129.969 168.522 142.139 1.000 16.754 211 THR A C 1
ATOM 1603 O O . THR A 1 218 ? 130.267 169.531 142.783 1.000 16.070 211 THR A O 1
ATOM 1607 N N . CYS A 1 219 ? 130.241 168.370 140.849 1.000 16.810 212 CYS A N 1
ATOM 1608 C CA . CYS A 1 219 ? 130.650 169.468 140.002 1.000 18.307 212 CYS A CA 1
ATOM 1609 C C . CYS A 1 219 ? 129.694 169.531 138.811 1.000 17.707 212 CYS A C 1
ATOM 1610 O O . CYS A 1 219 ? 129.022 168.546 138.537 1.000 17.195 212 CYS A O 1
ATOM 1613 N N . LEU A 1 220 ? 129.643 170.672 138.123 1.000 16.818 213 LEU A N 1
ATOM 1614 C CA . LEU A 1 220 ? 129.241 170.670 136.733 1.000 19.843 213 LEU A CA 1
ATOM 1615 C C . LEU A 1 220 ? 130.508 170.781 135.905 1.000 16.719 213 LEU A C 1
ATOM 1616 O O . LEU A 1 220 ? 131.240 171.742 136.042 1.000 14.687 213 LEU A O 1
ATOM 1621 N N . SER A 1 221 ? 130.737 169.804 135.033 1.000 15.859 214 SER A N 1
ATOM 1622 C CA . SER A 1 221 ? 132.038 169.657 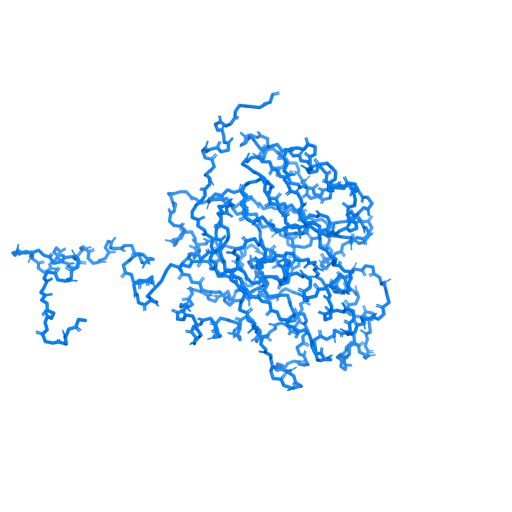134.413 1.000 15.052 214 SER A CA 1
ATOM 1623 C C . SER A 1 221 ? 131.945 168.619 133.309 1.000 14.798 214 SER A C 1
ATOM 1624 O O . SER A 1 221 ? 130.856 168.138 132.990 1.000 14.772 214 SER A O 1
ATOM 1627 N N . ALA A 1 222 ? 133.119 168.259 132.773 1.000 14.098 215 ALA A N 1
ATOM 1628 C CA . ALA A 1 222 ? 133.197 167.200 131.786 1.000 14.783 215 ALA A CA 1
ATOM 1629 C C . ALA A 1 222 ? 132.629 165.891 132.334 1.000 13.657 215 ALA A C 1
ATOM 1630 O O . ALA A 1 222 ? 132.167 165.092 131.544 1.000 13.773 215 ALA A O 1
ATOM 1632 N N . SER A 1 223 ? 132.565 165.723 133.661 1.000 12.874 216 SER A N 1
ATOM 1633 C CA . SER A 1 223 ? 132.175 164.458 134.245 1.000 14.064 216 SER A CA 1
ATOM 1634 C C . SER A 1 223 ? 130.721 164.473 134.758 1.000 16.438 216 SER A C 1
ATOM 1635 O O . SER A 1 223 ? 130.229 163.400 135.141 1.000 16.678 216 SER A O 1
ATOM 1638 N N . TYR A 1 224 ? 130.052 165.658 134.782 1.000 15.624 217 TYR A N 1
ATOM 1639 C CA . TYR A 1 224 ? 128.682 165.808 135.270 1.000 15.787 217 TYR A CA 1
ATOM 1640 C C . TYR A 1 224 ? 127.925 166.910 134.526 1.000 15.161 217 TYR A C 1
ATOM 1641 O O . TYR A 1 224 ? 128.387 168.039 134.461 1.000 15.818 217 TYR A O 1
ATOM 1650 N N . ASP A 1 225 ? 126.758 166.581 133.966 1.000 14.959 218 ASP A N 1
ATOM 1651 C CA . ASP A 1 225 ? 125.786 167.582 133.561 1.000 15.995 218 ASP A CA 1
ATOM 1652 C C . ASP A 1 225 ? 124.612 167.544 134.530 1.000 15.649 218 ASP A C 1
ATOM 1653 O O . ASP A 1 225 ? 124.611 166.750 135.490 1.000 14.932 218 ASP A O 1
ATOM 1658 N N . GLN A 1 226 ? 123.632 168.430 134.303 1.000 15.230 219 GLN A N 1
ATOM 1659 C CA . GLN A 1 226 ? 122.545 168.586 135.261 1.000 16.276 219 GLN A CA 1
ATOM 1660 C C . GLN A 1 226 ? 121.593 167.380 135.224 1.000 14.731 219 GLN A C 1
ATOM 1661 O O . GLN A 1 226 ? 121.118 166.940 136.277 1.000 14.912 219 GLN A O 1
ATOM 1667 N N . ARG A 1 227 ? 121.324 166.851 134.028 1.000 15.639 220 ARG A N 1
ATOM 1668 C CA . ARG A 1 227 ? 120.378 165.759 133.812 1.000 18.557 220 ARG A CA 1
ATOM 1669 C C . ARG A 1 227 ? 120.904 164.497 134.482 1.000 17.887 220 ARG A C 1
ATOM 1670 O O . ARG A 1 227 ? 120.200 163.879 135.292 1.000 17.017 220 ARG A O 1
ATOM 1678 N N . GLY A 1 228 ? 122.175 164.174 134.197 1.000 16.411 221 GLY A N 1
ATOM 1679 C CA . GLY A 1 228 ? 122.855 163.076 134.875 1.000 15.676 221 GLY A CA 1
ATOM 1680 C C . GLY A 1 228 ? 122.853 163.253 136.387 1.000 14.519 221 GLY A C 1
ATOM 1681 O O . GLY A 1 228 ? 122.563 162.315 137.118 1.000 14.232 221 GLY A O 1
ATOM 1682 N N . THR A 1 229 ? 123.157 164.468 136.847 1.000 14.448 222 THR A N 1
ATOM 1683 C CA . THR A 1 229 ? 123.217 164.754 138.281 1.000 14.898 222 THR A CA 1
ATOM 1684 C C . THR A 1 229 ? 121.850 164.548 138.927 1.000 15.505 222 THR A C 1
ATOM 1685 O O . THR A 1 229 ? 121.761 163.949 140.003 1.000 16.461 222 THR A O 1
ATOM 1689 N N . ASP A 1 230 ? 120.799 165.079 138.281 1.000 15.986 223 ASP A N 1
ATOM 1690 C CA . ASP A 1 230 ? 119.425 164.985 138.780 1.000 16.662 223 ASP A CA 1
ATOM 1691 C C . ASP A 1 230 ? 119.011 163.510 138.947 1.000 16.762 223 ASP A C 1
ATOM 1692 O O . ASP A 1 230 ? 118.433 163.127 139.974 1.000 16.512 223 ASP A O 1
ATOM 1697 N N . GLN A 1 231 ? 119.333 162.688 137.935 1.000 15.648 224 GLN A N 1
ATOM 1698 C CA . GLN A 1 231 ? 119.054 161.260 137.934 1.000 16.187 224 GLN A CA 1
ATOM 1699 C C . GLN A 1 231 ? 119.721 160.561 139.112 1.000 16.423 224 GLN A C 1
ATOM 1700 O O . GLN A 1 231 ? 119.045 159.804 139.826 1.000 17.157 224 GLN A O 1
ATOM 1706 N N . LEU A 1 232 ? 121.012 160.856 139.357 1.000 15.666 225 LEU A N 1
ATOM 1707 C CA . LEU A 1 232 ? 121.763 160.215 140.439 1.000 15.250 225 LEU A CA 1
ATOM 1708 C C . LEU A 1 232 ? 121.192 160.633 141.786 1.000 14.839 225 LEU A C 1
ATOM 1709 O O . LEU A 1 232 ? 120.931 159.770 142.630 1.000 14.096 225 LEU A O 1
ATOM 1714 N N . VAL A 1 233 ? 121.079 161.949 142.001 1.000 14.735 226 VAL A N 1
ATOM 1715 C CA . VAL A 1 233 ? 120.694 162.474 143.302 1.000 15.208 226 VAL A CA 1
ATOM 1716 C C . VAL A 1 233 ? 119.300 161.947 143.663 1.000 15.824 226 VAL A C 1
ATOM 1717 O O . VAL A 1 233 ? 119.067 161.559 144.806 1.000 15.719 226 VAL A O 1
ATOM 1721 N N . ALA A 1 234 ? 118.363 161.913 142.696 1.000 15.346 227 ALA A N 1
ATOM 1722 C CA . ALA A 1 234 ? 117.029 161.407 142.998 1.000 16.771 227 ALA A CA 1
ATOM 1723 C C . ALA A 1 234 ? 117.107 159.961 143.501 1.000 18.384 227 ALA A C 1
ATOM 1724 O O . ALA A 1 234 ? 116.429 159.636 144.484 1.000 18.625 227 ALA A O 1
ATOM 1726 N N . ALA A 1 235 ? 117.920 159.098 142.842 1.000 15.578 228 ALA A N 1
ATOM 1727 C CA . ALA A 1 235 ? 118.017 157.696 143.250 1.000 14.652 228 ALA A CA 1
ATOM 1728 C C . ALA A 1 235 ? 118.641 157.562 144.636 1.000 14.961 228 ALA A C 1
ATOM 1729 O O . ALA A 1 235 ? 118.048 156.916 145.511 1.000 14.935 228 ALA A O 1
ATOM 1731 N N . ILE A 1 236 ? 119.803 158.185 144.877 1.000 15.414 229 ILE A N 1
ATOM 1732 C CA . ILE A 1 236 ? 120.508 157.932 146.130 1.000 14.945 229 ILE A CA 1
ATOM 1733 C C . ILE A 1 236 ? 119.812 158.599 147.313 1.000 14.901 229 ILE A C 1
ATOM 1734 O O . ILE A 1 236 ? 119.957 158.115 148.432 1.000 15.794 229 ILE A O 1
ATOM 1739 N N . SER A 1 237 ? 119.047 159.685 147.083 1.000 16.401 230 SER A N 1
ATOM 1740 C CA . SER A 1 237 ? 118.345 160.381 148.163 1.000 17.951 230 SER A CA 1
ATOM 1741 C C . SER A 1 237 ? 117.240 159.501 148.759 1.000 16.760 230 SER A C 1
ATOM 1742 O O . SER A 1 237 ? 116.978 159.553 149.957 1.000 15.466 230 SER A O 1
ATOM 1745 N N . LYS A 1 238 ? 116.641 158.631 147.947 1.000 17.617 231 LYS A N 1
ATOM 1746 C CA . LYS A 1 238 ? 115.556 157.782 148.415 1.000 18.077 231 LYS A CA 1
ATOM 1747 C C . LYS A 1 238 ? 116.075 156.661 149.304 1.000 17.938 231 LYS A C 1
ATOM 1748 O O . LYS A 1 238 ? 115.330 156.134 150.109 1.000 19.340 231 LYS A O 1
ATOM 1754 N N . THR A 1 239 ? 117.351 156.274 149.156 1.000 19.357 232 THR A N 1
ATOM 1755 C CA . THR A 1 239 ? 117.933 155.207 149.963 1.000 17.335 232 THR A CA 1
ATOM 1756 C C . THR A 1 239 ? 118.979 155.721 150.946 1.000 16.721 232 THR A C 1
ATOM 1757 O O . THR A 1 239 ? 119.624 154.911 151.585 1.000 18.055 232 THR A O 1
ATOM 1761 N N . SER A 1 240 ? 119.120 157.035 151.116 1.000 16.772 233 SER A N 1
ATOM 1762 C CA . SER A 1 240 ? 120.205 157.604 151.901 1.000 18.893 233 SER A CA 1
ATOM 1763 C C . SER A 1 240 ? 120.060 157.324 153.396 1.000 20.189 233 SER A C 1
ATOM 1764 O O . SER A 1 240 ? 121.017 157.475 154.151 1.000 20.678 233 SER A O 1
ATOM 1767 N N . GLY A 1 241 ? 118.841 157.023 153.842 1.000 20.790 234 GLY A N 1
ATOM 1768 C CA . GLY A 1 241 ? 118.592 156.844 155.265 1.000 22.396 234 GLY A CA 1
ATOM 1769 C C . GLY A 1 241 ? 118.595 158.164 156.048 1.000 20.757 234 GLY A C 1
ATOM 1770 O O . GLY A 1 241 ? 118.713 158.152 157.269 1.000 21.469 234 GLY A O 1
ATOM 1771 N N . THR A 1 242 ? 118.382 159.284 155.354 1.000 19.339 235 THR A N 1
ATOM 1772 C CA . THR A 1 242 ? 118.338 160.601 155.962 1.000 19.747 235 THR A CA 1
ATOM 1773 C C . THR A 1 242 ? 117.068 161.305 155.502 1.000 20.372 235 THR A C 1
ATOM 1774 O O . THR A 1 242 ? 116.636 161.117 154.362 1.000 18.391 235 THR A O 1
ATOM 1778 N N . GLU A 1 243 ? 116.539 162.147 156.399 1.000 20.920 236 GLU A N 1
ATOM 1779 C CA . GLU A 1 243 ? 115.376 162.974 156.150 1.000 25.825 236 GLU A CA 1
ATOM 1780 C C . GLU A 1 243 ? 115.643 163.991 155.049 1.000 23.703 236 GLU A C 1
ATOM 1781 O O . GLU A 1 243 ? 114.762 164.276 154.269 1.000 23.247 236 GLU A O 1
ATOM 1787 N N . GLU A 1 244 ? 116.818 164.614 155.034 1.000 24.657 237 GLU A N 1
ATOM 1788 C CA . GLU A 1 244 ? 117.150 165.578 153.992 1.000 26.523 237 GLU A CA 1
ATOM 1789 C C . GLU A 1 244 ? 118.285 165.019 153.137 1.000 24.296 237 GLU A C 1
ATOM 1790 O O . GLU A 1 244 ? 118.976 164.088 153.540 1.000 23.198 237 GLU A O 1
ATOM 1796 N N . PHE A 1 245 ? 118.476 165.626 151.963 1.000 21.572 238 PHE A N 1
ATOM 1797 C CA . PHE A 1 245 ? 119.630 165.337 151.142 1.000 19.842 238 PHE A CA 1
ATOM 1798 C C . PHE A 1 245 ? 120.013 166.624 150.436 1.000 17.362 238 PHE A C 1
ATOM 1799 O O . PHE A 1 245 ? 119.159 167.242 149.839 1.000 16.321 238 PHE A O 1
ATOM 1807 N N . HIS A 1 246 ? 121.280 167.016 150.547 1.000 17.056 239 HIS A N 1
ATOM 1808 C CA . HIS A 1 246 ? 121.781 168.261 149.977 1.000 17.228 239 HIS A CA 1
ATOM 1809 C C . HIS A 1 246 ? 122.841 167.930 148.936 1.000 16.352 239 HIS A C 1
ATOM 1810 O O . HIS A 1 246 ? 123.672 167.055 149.161 1.000 16.008 239 HIS A O 1
ATOM 1817 N N . ASN A 1 247 ? 122.819 168.651 147.815 1.000 16.243 240 ASN A N 1
ATOM 1818 C CA . ASN A 1 247 ? 123.866 168.593 146.803 1.000 17.637 240 ASN A CA 1
ATOM 1819 C C . ASN A 1 247 ? 124.515 169.977 146.694 1.000 16.975 240 ASN A C 1
ATOM 1820 O O . ASN A 1 247 ? 123.881 170.912 146.203 1.000 16.318 240 ASN A O 1
ATOM 1825 N N . 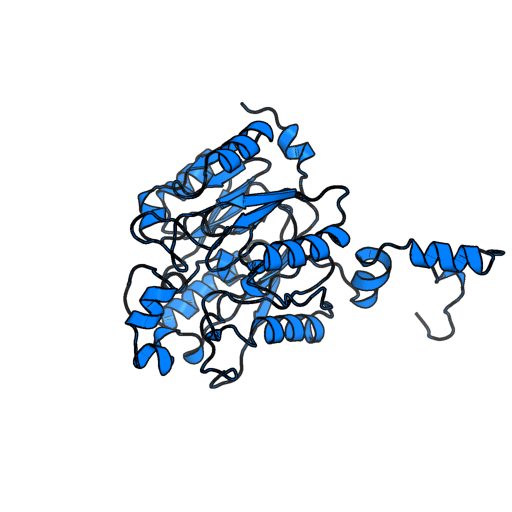LEU A 1 248 ? 125.767 170.106 147.145 1.000 16.823 241 LEU A N 1
ATOM 1826 C CA . LEU A 1 248 ? 126.602 171.261 146.829 1.000 16.772 241 LEU A CA 1
ATOM 1827 C C . LEU A 1 248 ? 127.272 171.055 145.471 1.000 16.957 241 LEU A C 1
ATOM 1828 O O . LEU A 1 248 ? 128.096 170.164 145.317 1.000 17.557 241 LEU A O 1
ATOM 1833 N N . GLN A 1 249 ? 127.021 171.949 144.528 1.000 16.934 242 GLN A N 1
ATOM 1834 C CA . GLN A 1 249 ? 127.505 171.767 143.174 1.000 19.278 242 GLN A CA 1
ATOM 1835 C C . GLN A 1 249 ? 128.580 172.810 142.831 1.000 19.571 242 GLN A C 1
ATOM 1836 O O . GLN A 1 249 ? 128.299 173.988 142.660 1.000 21.239 242 GLN A O 1
ATOM 1842 N N . LEU A 1 250 ? 129.836 172.376 142.738 1.000 17.093 243 LEU A N 1
ATOM 1843 C CA . LEU A 1 250 ? 130.913 173.265 142.366 1.000 16.916 243 LEU A CA 1
ATOM 1844 C C . LEU A 1 250 ? 130.829 173.455 140.856 1.000 16.621 243 LEU A C 1
ATOM 1845 O O . LEU A 1 250 ? 130.200 172.629 140.198 1.000 14.162 243 LEU A O 1
ATOM 1850 N N . ARG A 1 251 ? 131.456 174.549 140.378 1.000 17.124 244 ARG A N 1
ATOM 1851 C CA . ARG A 1 251 ? 131.432 175.008 138.999 1.000 19.251 244 ARG A CA 1
ATOM 1852 C C . ARG A 1 251 ? 132.871 175.304 138.565 1.000 20.212 244 ARG A C 1
ATOM 1853 O O . ARG A 1 251 ? 133.235 176.449 138.295 1.000 21.861 244 ARG A O 1
ATOM 1861 N N . PRO A 1 252 ? 133.758 174.279 138.508 1.000 19.172 245 PRO A N 1
ATOM 1862 C CA . PRO A 1 252 ? 135.177 174.500 138.238 1.000 17.972 245 PRO A CA 1
ATOM 1863 C C . PRO A 1 252 ? 135.401 174.984 136.814 1.000 16.665 245 PRO A C 1
ATOM 1864 O O . PRO A 1 252 ? 134.634 174.645 135.942 1.000 16.822 245 PRO A O 1
ATOM 1868 N N . ALA A 1 253 ? 136.435 175.785 136.575 1.000 17.208 246 ALA A N 1
ATOM 1869 C CA . ALA A 1 253 ? 136.737 176.241 135.219 1.000 17.323 246 ALA A CA 1
ATOM 1870 C C . ALA A 1 253 ? 137.817 175.350 134.609 1.000 16.603 246 ALA A C 1
ATOM 1871 O O . ALA A 1 253 ? 139.003 175.545 134.870 1.000 16.517 246 ALA A O 1
ATOM 1873 N N . VAL A 1 254 ? 137.381 174.347 133.843 1.000 16.357 247 VAL A N 1
ATOM 1874 C CA . VAL A 1 254 ? 138.249 173.317 133.317 1.000 15.930 247 VAL A CA 1
ATOM 1875 C C . VAL A 1 254 ? 137.531 172.668 132.144 1.000 16.088 247 VAL A C 1
ATOM 1876 O O . VAL A 1 254 ? 136.318 172.490 132.180 1.000 16.397 247 VAL A O 1
ATOM 1880 N N . GLU A 1 255 ? 138.288 172.345 131.092 1.000 15.756 248 GLU A N 1
ATOM 1881 C CA . GLU A 1 255 ? 137.698 171.868 129.853 1.000 16.561 248 GLU A CA 1
ATOM 1882 C C . GLU A 1 255 ? 137.557 170.343 129.895 1.000 17.409 248 GLU A C 1
ATOM 1883 O O . GLU A 1 255 ? 136.482 169.826 129.617 1.000 17.245 248 GLU A O 1
ATOM 1889 N N . GLY A 1 256 ? 138.646 169.624 130.236 1.000 16.743 249 GLY A N 1
ATOM 1890 C CA . GLY A 1 256 ? 138.615 168.178 130.394 1.000 15.531 249 GLY A CA 1
ATOM 1891 C C . GLY A 1 256 ? 138.586 167.790 131.868 1.000 15.738 249 GLY A C 1
ATOM 1892 O O . GLY A 1 256 ? 137.854 168.401 132.629 1.000 16.506 249 GLY A O 1
ATOM 1893 N N . PHE A 1 257 ? 139.460 166.857 132.280 1.000 14.212 250 PHE A N 1
ATOM 1894 C CA . PHE A 1 257 ? 139.532 166.426 133.672 1.000 14.707 250 PHE A CA 1
ATOM 1895 C C . PHE A 1 257 ? 140.272 167.445 134.548 1.000 15.273 250 PHE A C 1
ATOM 1896 O O . PHE A 1 257 ? 139.869 167.715 135.706 1.000 19.176 250 PHE A O 1
ATOM 1904 N N . PHE A 1 258 ? 141.396 167.975 134.053 1.000 15.766 251 PHE A N 1
ATOM 1905 C CA . PHE A 1 258 ? 142.266 168.773 134.916 1.000 15.337 251 PHE A CA 1
ATOM 1906 C C . PHE A 1 258 ? 142.798 169.969 134.145 1.000 16.001 251 PHE A C 1
ATOM 1907 O O . PHE A 1 258 ? 143.100 169.871 132.946 1.000 13.739 251 PHE A O 1
ATOM 1915 N N . ASN A 1 259 ? 142.878 171.093 134.872 1.000 16.877 252 ASN A N 1
ATOM 1916 C CA . ASN A 1 259 ? 143.396 172.333 134.328 1.000 18.054 252 ASN A CA 1
ATOM 1917 C C . ASN A 1 259 ? 144.734 172.611 134.995 1.000 18.085 252 ASN A C 1
ATOM 1918 O O . ASN A 1 259 ? 144.768 173.064 136.138 1.000 18.686 252 ASN A O 1
ATOM 1923 N N . LYS A 1 260 ? 145.820 172.337 134.261 1.000 18.618 253 LYS A N 1
ATOM 1924 C CA . LYS A 1 260 ? 147.167 172.378 134.811 1.000 21.040 253 LYS A CA 1
ATOM 1925 C C . LYS A 1 260 ? 147.646 173.827 135.001 1.000 19.479 253 LYS A C 1
ATOM 1926 O O . LYS A 1 260 ? 148.656 174.028 135.661 1.000 19.420 253 LYS A O 1
ATOM 1932 N N . ALA A 1 261 ? 146.911 174.819 134.459 1.000 18.570 254 ALA A N 1
ATOM 1933 C CA . ALA A 1 261 ? 147.197 176.227 134.695 1.000 17.925 254 ALA A CA 1
ATOM 1934 C C . ALA A 1 261 ? 146.710 176.657 136.071 1.000 18.697 254 ALA A C 1
ATOM 1935 O O . ALA A 1 261 ? 147.244 177.636 136.587 1.000 19.469 254 ALA A O 1
ATOM 1937 N N . THR A 1 262 ? 145.745 175.928 136.674 1.000 17.823 255 THR A N 1
ATOM 1938 C CA . THR A 1 262 ? 145.029 176.460 137.833 1.000 17.031 255 THR A CA 1
ATOM 1939 C C . THR A 1 262 ? 144.890 175.454 138.964 1.000 17.292 255 THR A C 1
ATOM 1940 O O . THR A 1 262 ? 144.730 175.849 140.108 1.000 17.145 255 THR A O 1
ATOM 1944 N N . GLY A 1 263 ? 144.863 174.154 138.662 1.000 18.475 256 GLY A N 1
ATOM 1945 C CA . GLY A 1 263 ? 144.534 173.175 139.692 1.000 18.445 256 GLY A CA 1
ATOM 1946 C C . GLY A 1 263 ? 143.049 172.803 139.729 1.000 17.607 256 GLY A C 1
ATOM 1947 O O . GLY A 1 263 ? 142.659 171.951 140.518 1.000 16.352 256 GLY A O 1
ATOM 1948 N N . ALA A 1 264 ? 142.235 173.424 138.861 1.000 19.285 257 ALA A N 1
ATOM 1949 C CA . ALA A 1 264 ? 140.810 173.111 138.752 1.000 19.802 257 ALA A CA 1
ATOM 1950 C C . ALA A 1 264 ? 140.618 171.720 138.152 1.000 17.828 257 ALA A C 1
ATOM 1951 O O . ALA A 1 264 ? 141.345 171.305 137.231 1.000 16.535 257 ALA A O 1
ATOM 1953 N N . CYS A 1 265 ? 139.557 171.046 138.617 1.000 16.118 258 CYS A N 1
ATOM 1954 C CA . CYS A 1 265 ? 139.327 169.665 138.227 1.000 16.110 258 CYS A CA 1
ATOM 1955 C C . CYS A 1 265 ? 137.831 169.385 138.099 1.000 14.359 258 CYS A C 1
ATOM 1956 O O . CYS A 1 265 ? 137.036 169.807 138.938 1.000 14.696 258 CYS A O 1
ATOM 1959 N N . ALA A 1 266 ? 137.511 168.559 137.097 1.000 13.632 259 ALA A N 1
ATOM 1960 C CA . ALA A 1 266 ? 136.177 168.055 136.814 1.000 14.232 259 ALA A CA 1
ATOM 1961 C C . ALA A 1 266 ? 135.597 167.235 137.970 1.000 14.190 259 ALA A C 1
ATOM 1962 O O . ALA A 1 266 ? 134.383 167.166 138.078 1.000 15.086 259 ALA A O 1
ATOM 1964 N N . HIS A 1 267 ? 136.454 166.633 138.815 1.000 15.161 260 HIS A N 1
ATOM 1965 C CA . HIS A 1 267 ? 136.039 165.712 139.868 1.000 15.588 260 HIS A CA 1
ATOM 1966 C C . HIS A 1 267 ? 136.036 166.397 141.231 1.000 15.847 260 HIS A C 1
ATOM 1967 O O . HIS A 1 267 ? 137.070 166.942 141.665 1.000 17.015 260 HIS A O 1
ATOM 1974 N N . PRO A 1 268 ? 134.926 166.304 141.990 1.000 14.089 261 PRO A N 1
ATOM 1975 C CA . PRO A 1 268 ? 134.913 166.813 143.354 1.000 16.091 261 PRO A CA 1
ATOM 1976 C C . PRO A 1 268 ? 136.072 166.334 144.236 1.000 17.505 261 PRO A C 1
ATOM 1977 O O . PRO A 1 268 ? 136.541 167.098 145.079 1.000 17.928 261 PRO A O 1
ATOM 1981 N N . ASP A 1 269 ? 136.514 165.080 144.074 1.000 17.918 262 ASP A N 1
ATOM 1982 C CA . ASP A 1 269 ? 137.447 164.467 145.025 1.000 19.744 262 ASP A CA 1
ATOM 1983 C C . ASP A 1 269 ? 138.879 164.960 144.820 1.000 17.234 262 ASP A C 1
ATOM 1984 O O . ASP A 1 269 ? 139.715 164.667 145.673 1.000 17.900 262 ASP A O 1
ATOM 1989 N N . ILE A 1 270 ? 139.139 165.72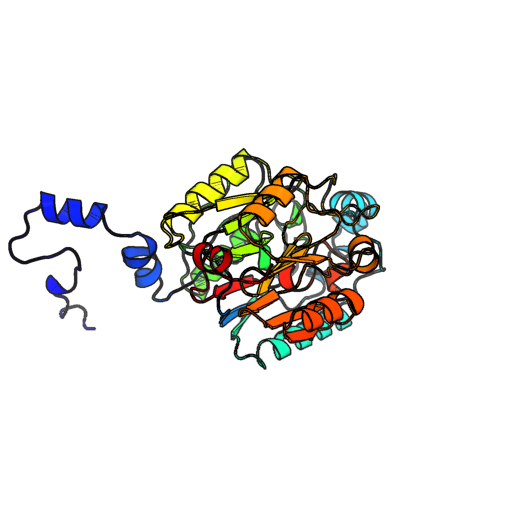2 143.737 1.000 15.370 263 ILE A N 1
ATOM 1990 C CA . ILE A 1 270 ? 140.368 166.484 143.546 1.000 15.576 263 ILE A CA 1
ATOM 1991 C C . ILE A 1 270 ? 140.229 167.933 144.064 1.000 16.812 263 ILE A C 1
ATOM 1992 O O . ILE A 1 270 ? 141.243 168.608 144.247 1.000 17.522 263 ILE A O 1
ATOM 1997 N N A ASN A 1 271 ? 138.977 168.375 144.317 0.600 16.514 264 ASN A N 1
ATOM 1998 N N B ASN A 1 271 ? 138.998 168.375 144.365 0.400 16.564 264 ASN A N 1
ATOM 1999 C CA A ASN A 1 271 ? 138.597 169.741 144.657 0.600 16.449 264 ASN A CA 1
ATOM 2000 C CA B ASN A 1 271 ? 138.712 169.763 144.690 0.400 16.538 264 ASN A CA 1
ATOM 2001 C C A ASN A 1 271 ? 138.510 169.941 146.175 0.600 15.664 264 ASN A C 1
ATOM 2002 C C B ASN A 1 271 ? 138.511 169.958 146.194 0.400 15.867 264 ASN A C 1
ATOM 2003 O O A ASN A 1 271 ? 138.835 171.005 146.693 0.600 16.127 264 ASN A O 1
ATOM 2004 O O B ASN A 1 271 ? 138.795 171.031 146.717 0.400 16.144 264 ASN A O 1
ATOM 2013 N N . ILE A 1 272 ? 138.015 168.937 146.895 1.000 15.832 265 ILE A N 1
ATOM 2014 C CA . ILE A 1 272 ? 137.551 169.124 148.264 1.000 15.846 265 ILE A CA 1
ATOM 2015 C C . ILE A 1 272 ? 137.330 167.765 148.916 1.000 15.239 265 ILE A C 1
ATOM 2016 O O . ILE A 1 272 ? 136.885 166.838 148.253 1.000 13.714 265 ILE A O 1
ATOM 2021 N N . ASN A 1 273 ? 137.518 167.683 150.242 1.000 15.443 266 ASN A N 1
ATOM 2022 C CA . ASN A 1 273 ? 137.031 166.543 150.981 1.000 15.889 266 ASN A CA 1
ATOM 2023 C C . ASN A 1 273 ? 136.969 166.888 152.467 1.000 15.219 266 ASN A C 1
ATOM 2024 O O . ASN A 1 273 ? 137.671 167.790 152.911 1.000 14.109 266 ASN A O 1
ATOM 2029 N N . ALA A 1 274 ? 136.133 166.160 153.214 1.000 13.538 267 ALA A N 1
ATOM 2030 C CA . ALA A 1 274 ? 136.047 166.329 154.654 1.000 14.331 267 ALA A CA 1
ATOM 2031 C C . ALA A 1 274 ? 137.264 165.664 155.296 1.000 16.015 267 ALA A C 1
ATOM 2032 O O . ALA A 1 274 ? 137.701 164.604 154.830 1.000 17.282 267 ALA A O 1
ATOM 2034 N N . ILE A 1 275 ? 137.811 166.307 156.344 1.000 15.802 268 ILE A N 1
ATOM 2035 C CA . ILE A 1 275 ? 138.889 165.732 157.138 1.000 17.043 268 ILE A CA 1
ATOM 2036 C C . ILE A 1 275 ? 138.429 165.521 158.580 1.000 18.895 268 ILE A C 1
ATOM 2037 O O . ILE A 1 275 ? 139.049 164.728 159.294 1.000 21.649 268 ILE A O 1
ATOM 2042 N N . ASP A 1 276 ? 137.368 166.230 158.992 1.000 17.848 269 ASP A N 1
ATOM 2043 C CA . ASP A 1 276 ? 136.725 166.026 160.285 1.000 19.099 269 ASP A CA 1
ATOM 2044 C C . ASP A 1 276 ? 135.302 166.604 160.219 1.000 19.295 269 ASP A C 1
ATOM 2045 O O . ASP A 1 276 ? 134.844 167.030 159.156 1.000 19.364 269 ASP A O 1
ATOM 2050 N N . VAL A 1 277 ? 134.589 166.594 161.357 1.000 19.049 270 VAL A N 1
ATOM 2051 C CA . VAL A 1 277 ? 133.244 167.122 161.431 1.000 18.965 270 VAL A CA 1
ATOM 2052 C C . VAL A 1 277 ? 133.281 168.631 161.175 1.000 19.468 270 VAL A C 1
ATOM 2053 O O . VAL A 1 277 ? 133.800 169.407 161.971 1.000 20.347 270 VAL A O 1
ATOM 2057 N N . GLY A 1 278 ? 132.737 169.048 160.030 1.000 19.698 271 GLY A N 1
ATOM 2058 C CA . GLY A 1 278 ? 132.730 170.446 159.647 1.000 19.007 271 GLY A CA 1
ATOM 2059 C C . GLY A 1 278 ? 134.121 171.028 159.443 1.000 18.948 271 GLY A C 1
ATOM 2060 O O . GLY A 1 278 ? 134.312 172.224 159.675 1.000 20.551 271 GLY A O 1
ATOM 2061 N N . LYS A 1 279 ? 135.077 170.184 159.019 1.000 19.757 272 LYS A N 1
ATOM 2062 C CA . LYS A 1 279 ? 136.384 170.647 158.566 1.000 19.677 272 LYS A CA 1
ATOM 2063 C C . LYS A 1 279 ? 136.682 170.000 157.222 1.000 17.324 272 LYS A C 1
ATOM 2064 O O . LYS A 1 279 ? 136.609 168.782 157.127 1.000 15.912 272 LYS A O 1
ATOM 2070 N N . LEU A 1 280 ? 137.020 170.826 156.226 1.000 15.727 273 LEU A N 1
ATOM 2071 C CA . LEU A 1 280 ? 137.258 170.372 154.866 1.000 16.084 273 LEU A CA 1
ATOM 2072 C C . LEU A 1 280 ? 138.649 170.829 154.436 1.000 17.518 273 LEU A C 1
ATOM 2073 O O . LEU A 1 280 ? 139.086 171.919 154.852 1.000 18.158 273 LEU A O 1
ATOM 2078 N N . VAL A 1 281 ? 139.305 170.012 153.590 1.000 15.575 274 VAL A N 1
ATOM 2079 C CA . VAL A 1 281 ? 140.485 170.451 152.866 1.000 14.877 274 VAL A CA 1
ATOM 2080 C C . VAL A 1 281 ? 139.987 170.850 151.491 1.000 15.045 274 VAL A C 1
ATOM 2081 O O . VAL A 1 281 ? 139.151 170.142 150.955 1.000 15.450 274 VAL A O 1
ATOM 2085 N N . VAL A 1 282 ? 140.440 171.980 150.947 1.000 16.446 275 VAL A N 1
ATOM 2086 C CA . VAL A 1 282 ? 139.785 172.516 149.756 1.000 17.871 275 VAL A CA 1
ATOM 2087 C C . VAL A 1 282 ? 140.810 173.156 148.829 1.000 17.322 275 VAL A C 1
ATOM 2088 O O . VAL A 1 282 ? 141.697 173.893 149.258 1.000 17.524 275 VAL A O 1
ATOM 2092 N N . SER A 1 283 ? 140.670 172.878 147.534 1.000 17.310 276 SER A N 1
ATOM 2093 C CA . SER A 1 283 ? 141.538 173.482 146.533 1.000 18.477 276 SER A CA 1
ATOM 2094 C C . SER A 1 283 ? 141.235 174.969 146.423 1.000 21.963 276 SER A C 1
ATOM 2095 O O . SER A 1 283 ? 140.078 175.371 146.484 1.000 19.211 276 SER A O 1
ATOM 2098 N N . PRO A 1 284 ? 142.246 175.806 146.101 1.000 26.784 277 PRO A N 1
ATOM 2099 C CA . PRO A 1 284 ? 141.992 177.211 145.790 1.000 29.602 277 PRO A CA 1
ATOM 2100 C C . PRO A 1 284 ? 141.210 177.445 144.489 1.000 27.372 277 PRO A C 1
ATOM 2101 O O . PRO A 1 284 ? 140.640 178.515 144.295 1.000 33.019 277 PRO A O 1
ATOM 2105 N N . ALA A 1 285 ? 141.150 176.442 143.611 1.000 21.979 278 ALA A N 1
ATOM 2106 C CA . ALA A 1 285 ? 140.477 176.599 142.342 1.000 21.418 278 ALA A CA 1
ATOM 2107 C C . ALA A 1 285 ? 139.048 176.040 142.378 1.000 20.542 278 ALA A C 1
ATOM 2108 O O . ALA A 1 285 ? 138.419 175.915 141.343 1.000 21.732 278 ALA A O 1
ATOM 2110 N N . ALA A 1 286 ? 138.519 175.731 143.557 1.000 20.842 279 ALA A N 1
ATOM 2111 C CA . ALA A 1 286 ? 137.289 174.962 143.692 1.000 23.760 279 ALA A CA 1
ATOM 2112 C C . ALA A 1 286 ? 136.044 175.842 143.857 1.000 22.514 279 ALA A C 1
ATOM 2113 O O . ALA A 1 286 ? 135.009 175.509 143.260 1.000 21.914 279 ALA A O 1
ATOM 2115 N N . LEU A 1 287 ? 136.137 176.880 144.725 1.000 19.618 280 LEU A N 1
ATOM 2116 C CA . LEU A 1 287 ? 134.974 177.536 145.312 1.000 20.968 280 LEU A CA 1
ATOM 2117 C C . LEU A 1 287 ? 134.601 178.830 144.595 1.000 19.859 280 LEU A C 1
ATOM 2118 O O . LEU A 1 287 ? 135.249 179.851 144.788 1.000 18.078 280 LEU A O 1
ATOM 2123 N N . ASP A 1 288 ? 133.510 178.762 143.832 1.000 21.860 281 ASP A N 1
ATOM 2124 C CA . ASP A 1 288 ? 132.803 179.928 143.332 1.000 22.475 281 ASP A CA 1
ATOM 2125 C C . ASP A 1 288 ? 132.084 180.555 144.507 1.000 22.038 281 ASP A C 1
ATOM 2126 O O . ASP A 1 288 ? 132.002 179.947 145.576 1.000 22.610 281 ASP A O 1
ATOM 2131 N N . TRP A 1 289 ? 131.538 181.744 144.280 1.000 20.246 282 TRP A N 1
ATOM 2132 C CA . TRP A 1 289 ? 130.990 182.545 145.354 1.000 21.492 282 TRP A CA 1
ATOM 2133 C C . TRP A 1 289 ? 129.793 181.870 146.048 1.000 20.626 282 TRP A C 1
ATOM 2134 O O . TRP A 1 289 ? 129.648 181.958 147.276 1.000 18.593 282 TRP A O 1
ATOM 2145 N N . ASP A 1 290 ? 128.914 181.215 145.279 1.000 20.572 283 ASP A N 1
ATOM 2146 C CA . ASP A 1 290 ? 127.738 180.567 145.873 1.000 21.821 283 ASP A CA 1
ATOM 2147 C C . ASP A 1 290 ? 128.164 179.383 146.750 1.000 20.383 283 ASP A C 1
ATOM 2148 O O . ASP A 1 290 ? 127.657 179.232 147.877 1.000 21.090 283 ASP A O 1
ATOM 2153 N N . ALA A 1 291 ? 129.127 178.575 146.253 1.000 18.030 284 ALA A N 1
ATOM 2154 C CA . ALA A 1 291 ? 129.643 177.451 147.023 1.000 17.562 284 ALA A CA 1
ATOM 2155 C C . ALA A 1 291 ? 130.256 177.937 148.329 1.000 17.697 284 ALA A C 1
ATOM 2156 O O . ALA A 1 291 ? 129.933 177.384 149.382 1.000 16.305 284 ALA A O 1
ATOM 2158 N N . ARG A 1 292 ? 131.061 179.021 148.252 1.000 18.725 285 ARG A N 1
ATOM 2159 C CA . ARG A 1 292 ? 131.714 179.599 149.419 1.000 19.267 285 ARG A CA 1
ATOM 2160 C C . ARG A 1 292 ? 130.667 180.058 150.416 1.000 17.464 285 ARG A C 1
ATOM 2161 O O . ARG A 1 292 ? 130.811 179.817 151.622 1.000 17.508 285 ARG A O 1
ATOM 2169 N N . THR A 1 293 ? 129.597 180.687 149.905 1.000 18.248 286 THR A N 1
ATOM 2170 C CA . THR A 1 293 ? 128.523 181.211 150.751 1.000 19.478 286 THR A CA 1
ATOM 2171 C C . THR A 1 293 ? 127.812 180.085 151.499 1.000 17.887 286 THR A C 1
ATOM 2172 O O . THR A 1 293 ? 127.577 180.177 152.719 1.000 20.086 286 THR A O 1
ATOM 2176 N N . TRP A 1 294 ? 127.502 179.011 150.771 1.000 16.694 287 TRP A N 1
ATOM 2177 C CA . TRP A 1 294 ? 126.778 177.877 151.338 1.000 16.525 287 TRP A CA 1
ATOM 2178 C C . TRP A 1 294 ? 127.601 177.245 152.464 1.000 16.089 287 TRP A C 1
ATOM 2179 O O . TRP A 1 294 ? 127.086 177.009 153.577 1.000 16.001 287 TRP A O 1
ATOM 2190 N N . LEU A 1 295 ? 128.904 177.060 152.195 1.000 15.436 288 LEU A N 1
ATOM 2191 C CA . LEU A 1 295 ? 129.811 176.436 153.151 1.000 15.578 288 LEU A CA 1
ATOM 2192 C C . LEU A 1 295 ? 129.926 177.315 154.385 1.000 16.566 288 LEU A C 1
ATOM 2193 O O . LEU A 1 295 ? 129.963 176.781 155.498 1.000 16.783 288 LEU A O 1
ATOM 2198 N N . TYR A 1 296 ? 129.952 178.647 154.193 1.000 17.802 289 TYR A N 1
ATOM 2199 C CA . TYR A 1 296 ? 130.029 179.584 155.311 1.000 19.172 289 TYR A CA 1
ATOM 2200 C C . TYR A 1 296 ? 128.760 179.498 156.162 1.000 19.007 289 TYR A C 1
ATOM 2201 O O . TYR A 1 296 ? 128.838 179.343 157.388 1.000 17.557 289 TYR A O 1
ATOM 2210 N N . ASP A 1 297 ? 127.597 179.597 155.497 1.000 19.524 290 ASP A N 1
ATOM 2211 C CA . ASP A 1 297 ? 126.294 179.578 156.169 1.000 19.478 290 ASP A CA 1
ATOM 2212 C C . ASP A 1 297 ? 126.107 178.278 156.951 1.000 19.308 290 ASP A C 1
ATOM 2213 O O . ASP A 1 297 ? 125.517 178.274 158.024 1.000 19.912 290 ASP A O 1
ATOM 2218 N N . ASN A 1 298 ? 126.652 177.169 156.444 1.000 19.418 291 ASN A N 1
ATOM 2219 C CA . ASN A 1 298 ? 126.476 175.877 157.091 1.000 19.055 291 ASN A CA 1
ATOM 2220 C C . ASN A 1 298 ? 127.622 175.522 158.028 1.000 18.911 291 ASN A C 1
ATOM 2221 O O . ASN A 1 298 ? 127.727 174.363 158.420 1.000 18.191 291 ASN A O 1
ATOM 2226 N N . ASN A 1 299 ? 128.502 176.496 158.329 1.000 19.496 292 ASN A N 1
ATOM 2227 C CA . ASN A 1 299 ? 129.427 176.403 159.453 1.000 19.995 292 ASN A CA 1
ATOM 2228 C C . ASN A 1 299 ? 130.601 175.455 159.189 1.000 18.898 292 ASN A C 1
ATOM 2229 O O . ASN A 1 299 ? 131.179 174.919 160.134 1.000 18.455 292 ASN A O 1
ATOM 2234 N N . PHE A 1 300 ? 130.997 175.300 157.920 1.000 16.976 293 PHE A N 1
ATOM 2235 C CA . PHE A 1 300 ? 132.151 174.486 157.571 1.000 17.459 293 PHE A CA 1
ATOM 2236 C C . PHE A 1 300 ? 133.440 175.304 157.686 1.000 19.933 293 PHE A C 1
ATOM 2237 O O . PHE A 1 300 ? 133.554 176.396 157.113 1.000 23.899 293 PHE A O 1
ATOM 2245 N N . GLU A 1 301 ? 134.419 174.739 158.399 1.000 19.520 294 GLU A N 1
ATOM 2246 C CA . GLU A 1 301 ? 135.757 175.293 158.459 1.000 19.217 294 GLU A CA 1
ATOM 2247 C C . GLU A 1 301 ? 136.582 174.792 157.280 1.000 18.249 294 GLU A C 1
ATOM 2248 O O . GLU A 1 301 ? 136.565 173.610 156.993 1.000 17.858 294 GLU A O 1
ATOM 2254 N N . LEU A 1 302 ? 137.306 175.694 156.615 1.000 19.451 295 LEU A N 1
ATOM 2255 C CA . LEU A 1 302 ? 138.014 175.385 155.384 1.000 19.543 295 LEU A CA 1
ATOM 2256 C C . LEU A 1 302 ? 139.521 175.417 155.627 1.000 21.795 295 LEU A C 1
ATOM 2257 O O . LEU A 1 302 ? 140.048 176.421 156.073 1.000 21.542 295 LEU A O 1
ATOM 2262 N N . ILE A 1 303 ? 140.205 174.311 155.329 1.000 21.653 296 ILE A N 1
ATOM 2263 C CA . ILE A 1 303 ? 141.653 174.238 155.283 1.000 21.855 296 ILE A CA 1
ATOM 2264 C C . ILE A 1 303 ? 142.108 174.258 153.833 1.000 21.244 296 ILE A C 1
ATOM 2265 O O . ILE A 1 303 ? 141.841 173.307 153.115 1.000 20.989 296 ILE A O 1
ATOM 2270 N N . GLU A 1 304 ? 142.848 175.287 153.421 1.000 20.668 297 GLU A N 1
ATOM 2271 C CA . GLU A 1 304 ? 143.179 175.428 152.019 1.000 21.437 297 GLU A CA 1
ATOM 2272 C C . GLU A 1 304 ? 144.381 174.556 151.671 1.000 20.101 297 GLU A C 1
ATOM 2273 O O . GLU A 1 304 ? 145.434 174.682 152.286 1.000 17.528 297 GLU A O 1
ATOM 2279 N N . ALA A 1 305 ? 144.238 173.702 150.644 1.000 19.050 298 ALA A N 1
ATOM 2280 C CA . ALA A 1 305 ? 145.373 172.965 150.105 1.000 19.260 298 ALA A CA 1
ATOM 2281 C C . ALA A 1 305 ? 146.411 173.958 149.618 1.000 18.142 298 ALA A C 1
ATOM 2282 O O . ALA A 1 305 ? 146.061 175.045 149.172 1.000 18.448 298 ALA A O 1
ATOM 2284 N N . ASP A 1 306 ? 147.670 173.535 149.685 1.000 18.132 299 ASP A N 1
ATOM 2285 C CA . ASP A 1 306 ? 148.786 174.300 149.172 1.000 18.142 299 ASP A CA 1
ATOM 2286 C C . ASP A 1 306 ? 148.565 174.520 147.692 1.000 17.541 299 ASP A C 1
ATOM 2287 O O . ASP A 1 306 ? 148.218 173.566 147.018 1.000 18.093 299 ASP A O 1
ATOM 2292 N N . PRO A 1 307 ? 148.686 175.765 147.182 1.000 19.092 300 PRO A N 1
ATOM 2293 C CA . PRO A 1 307 ? 148.419 176.042 145.769 1.000 19.571 300 PRO A CA 1
ATOM 2294 C C . PRO A 1 307 ? 149.314 175.350 144.756 1.000 19.013 300 PRO A C 1
ATOM 2295 O O . PRO A 1 307 ? 148.849 175.028 143.662 1.000 16.991 300 PRO A O 1
ATOM 2299 N N . ASP A 1 308 ? 150.590 175.133 145.106 1.000 21.102 301 ASP A N 1
ATOM 2300 C CA . ASP A 1 308 ? 151.515 174.478 144.181 1.000 21.819 301 ASP A CA 1
ATOM 2301 C C . ASP A 1 308 ? 151.279 172.964 144.144 1.000 18.332 301 ASP A C 1
ATOM 2302 O O . ASP A 1 308 ? 151.318 172.373 143.072 1.000 17.627 301 ASP A O 1
ATOM 2307 N N . GLU A 1 309 ? 151.034 172.346 145.305 1.000 17.488 302 GLU A N 1
ATOM 2308 C CA . GLU A 1 309 ? 150.671 170.939 145.396 1.000 18.726 302 GLU A CA 1
ATOM 2309 C C . GLU A 1 309 ? 149.445 170.678 144.506 1.000 21.414 302 GLU A C 1
ATOM 2310 O O . GLU A 1 309 ? 149.438 169.753 143.673 1.000 22.778 302 GLU A O 1
ATOM 2316 N N . GLN A 1 310 ? 148.467 171.594 144.570 1.000 19.798 303 GLN A N 1
ATOM 2317 C CA . GLN A 1 310 ? 147.225 171.447 143.830 1.000 17.625 303 GLN A CA 1
ATOM 2318 C C . GLN A 1 310 ? 147.475 171.575 142.335 1.000 17.893 303 GLN A C 1
ATOM 2319 O O . GLN A 1 310 ? 147.055 170.703 141.583 1.000 17.053 303 GLN A O 1
ATOM 2325 N N . ARG A 1 311 ? 148.099 172.685 141.911 1.000 18.853 304 ARG A N 1
ATOM 2326 C CA . ARG A 1 311 ? 148.284 172.988 140.498 1.000 18.224 304 ARG A CA 1
ATOM 2327 C C . ARG A 1 311 ? 149.169 171.944 139.817 1.000 18.911 304 ARG A C 1
ATOM 2328 O O . ARG A 1 311 ? 148.975 171.660 138.636 1.000 16.807 304 ARG A O 1
ATOM 2336 N N . GLU A 1 312 ? 150.157 171.388 140.541 1.000 19.488 305 GLU A N 1
ATOM 2337 C CA . GLU A 1 312 ? 151.087 170.432 139.950 1.000 19.708 305 GLU A CA 1
ATOM 2338 C C . GLU A 1 312 ? 150.464 169.033 139.907 1.000 18.503 305 GLU A C 1
ATOM 2339 O O . GLU A 1 312 ? 151.113 168.080 139.510 1.000 16.472 305 GLU A O 1
ATOM 2345 N N . PHE A 1 313 ? 149.215 168.900 140.380 1.000 18.221 306 PHE A N 1
ATOM 2346 C CA . PHE A 1 313 ? 148.517 167.624 140.426 1.000 18.335 306 PHE A CA 1
ATOM 2347 C C . PHE A 1 313 ? 149.289 166.653 141.307 1.000 17.837 306 PHE A C 1
ATOM 2348 O O . PHE A 1 313 ? 149.637 165.557 140.875 1.000 18.574 306 PHE A O 1
ATOM 2356 N N . LEU A 1 314 ? 149.546 167.059 142.551 1.000 18.077 307 LEU A N 1
ATOM 2357 C CA . LEU A 1 314 ? 149.979 166.117 143.575 1.000 18.717 307 LEU A CA 1
ATOM 2358 C C . LEU A 1 314 ? 148.768 165.561 144.343 1.000 17.126 307 LEU A C 1
ATOM 2359 O O . LEU A 1 314 ? 148.956 164.786 145.280 1.000 15.110 307 LEU A O 1
ATOM 2364 N N . ALA A 1 315 ? 147.548 165.973 143.939 1.000 14.989 308 ALA A N 1
ATOM 2365 C CA . ALA A 1 315 ? 146.293 165.476 144.494 1.000 14.783 308 ALA A CA 1
ATOM 2366 C C . ALA A 1 315 ? 146.224 165.706 145.996 1.000 14.218 308 ALA A C 1
ATOM 2367 O O . ALA A 1 315 ? 145.772 164.817 146.695 1.000 14.899 308 ALA A O 1
ATOM 2369 N N . PRO A 1 316 ? 146.573 166.894 146.538 1.000 14.788 309 PRO A N 1
ATOM 2370 C CA . PRO A 1 316 ? 146.479 167.109 147.982 1.000 14.821 309 PRO A CA 1
ATOM 2371 C C . PRO A 1 316 ? 145.061 167.056 148.544 1.000 15.458 309 PRO A C 1
ATOM 2372 O O . PRO A 1 316 ? 144.919 166.891 149.748 1.000 14.586 309 PRO A O 1
ATOM 2376 N N . CYS A 1 317 ? 144.014 167.194 147.705 1.000 15.891 310 CYS A N 1
ATOM 2377 C CA . CYS A 1 317 ? 142.653 167.064 148.214 1.000 16.873 310 CYS A CA 1
ATOM 2378 C C . CYS A 1 317 ? 142.106 165.641 148.063 1.000 15.861 310 CYS A C 1
ATOM 2379 O O . CYS A 1 317 ? 141.029 165.347 148.601 1.000 15.761 310 CYS A O 1
ATOM 2382 N N . ASN A 1 318 ? 142.844 164.768 147.354 1.000 15.535 311 ASN A N 1
ATOM 2383 C CA . ASN A 1 318 ? 142.401 163.408 147.087 1.000 15.564 311 ASN A CA 1
ATOM 2384 C C . ASN A 1 318 ? 142.743 162.514 148.281 1.000 16.497 311 ASN A C 1
ATOM 2385 O O . ASN A 1 318 ? 143.132 161.371 148.094 1.000 17.082 311 ASN A O 1
ATOM 2390 N N . VAL A 1 319 ? 142.525 163.037 149.503 1.000 15.321 312 VAL A N 1
ATOM 2391 C CA . VAL A 1 319 ? 142.697 162.285 150.728 1.000 15.858 312 VAL A CA 1
ATOM 2392 C C . VAL A 1 319 ? 141.477 161.387 150.954 1.000 17.846 312 VAL A C 1
ATOM 2393 O O . VAL A 1 319 ? 140.386 161.732 150.506 1.000 20.696 312 VAL A O 1
ATOM 2397 N N . LEU A 1 320 ? 141.657 160.263 151.678 1.000 17.945 313 LEU A N 1
ATOM 2398 C CA . LEU A 1 320 ? 140.566 159.353 152.008 1.000 17.341 313 LEU A CA 1
ATOM 2399 C C . LEU A 1 320 ? 140.263 159.430 153.497 1.000 18.233 313 LEU A C 1
ATOM 2400 O O . LEU A 1 320 ? 141.124 159.131 154.303 1.000 17.832 313 LEU A O 1
ATOM 2405 N N . LEU A 1 321 ? 139.024 159.786 153.848 1.000 18.519 314 LEU A N 1
ATOM 2406 C CA . LEU A 1 321 ? 138.615 159.874 155.248 1.000 19.080 314 LEU A CA 1
ATOM 2407 C C . LEU A 1 321 ? 138.372 158.466 155.804 1.000 18.962 314 LEU A C 1
ATOM 2408 O O . LEU A 1 321 ? 137.500 157.761 155.309 1.000 18.306 314 LEU A O 1
ATOM 2413 N N . LEU A 1 322 ? 139.150 158.035 156.815 1.000 18.217 315 LEU A N 1
ATOM 2414 C CA . LEU A 1 322 ? 138.941 156.711 157.400 1.000 19.066 315 LEU A CA 1
ATOM 2415 C C . LEU A 1 322 ? 137.852 156.833 158.458 1.000 19.817 315 LEU A C 1
ATOM 2416 O O . LEU A 1 322 ? 137.038 155.926 158.635 1.000 19.390 315 LEU A O 1
ATOM 2421 N N A GLU A 1 323 ? 137.869 157.979 159.146 0.500 20.511 316 GLU A N 1
ATOM 2422 N N B GLU A 1 323 ? 137.872 157.980 159.144 0.500 20.168 316 GLU A N 1
ATOM 2423 C CA A GLU A 1 323 ? 136.851 158.385 160.100 0.500 21.300 316 GLU A CA 1
ATOM 2424 C CA B GLU A 1 323 ? 136.849 158.393 160.088 0.500 20.699 316 GLU A CA 1
ATOM 2425 C C A GLU A 1 323 ? 137.135 159.848 160.440 0.500 20.244 316 GLU A C 1
ATOM 2426 C C B GLU A 1 323 ? 137.135 159.853 160.436 0.500 19.921 316 GLU A C 1
ATOM 2427 O O A GLU A 1 323 ? 138.239 160.338 160.184 0.500 19.864 316 GLU A O 1
ATOM 2428 O O B GLU A 1 323 ? 138.242 160.343 160.190 0.500 19.573 316 GLU A O 1
ATOM 2439 N N . PRO A 1 324 ? 136.176 160.603 161.025 1.000 20.298 317 PRO A N 1
ATOM 2440 C CA . PRO A 1 324 ? 136.428 162.010 161.353 1.000 20.784 317 PRO A CA 1
ATOM 2441 C C . PRO A 1 324 ? 137.745 162.102 162.120 1.000 20.771 317 PRO A C 1
ATOM 2442 O O . PRO A 1 324 ? 137.953 161.325 163.030 1.000 19.398 317 PRO A O 1
ATOM 2446 N N . GLY A 1 325 ? 138.661 162.952 161.650 1.000 20.779 318 GLY A N 1
ATOM 2447 C CA . GLY A 1 325 ? 139.922 163.195 162.316 1.000 19.791 318 GLY A CA 1
ATOM 2448 C C . GLY A 1 325 ? 141.031 162.246 161.873 1.000 20.499 318 GLY A C 1
ATOM 2449 O O . GLY A 1 325 ? 142.117 162.276 162.439 1.000 20.355 318 GLY A O 1
ATOM 2450 N N . LYS A 1 326 ? 140.816 161.443 160.830 1.000 20.128 319 LYS A N 1
ATOM 2451 C CA . LYS A 1 326 ? 141.905 160.608 160.364 1.000 20.388 319 LYS A CA 1
ATOM 2452 C C . LYS A 1 326 ? 141.776 160.345 158.872 1.000 19.095 319 LYS A C 1
ATOM 2453 O O . LYS A 1 326 ? 140.756 159.806 158.470 1.000 19.231 319 LYS A O 1
ATOM 2459 N N . VAL A 1 327 ? 142.826 160.656 158.093 1.000 18.257 320 VAL A N 1
ATOM 2460 C CA . VAL A 1 327 ? 142.806 160.499 156.638 1.000 18.543 320 VAL A CA 1
ATOM 2461 C C . VAL A 1 327 ? 144.074 159.792 156.163 1.000 19.611 320 VAL A C 1
ATOM 2462 O O . VAL A 1 327 ? 145.123 159.866 156.814 1.000 20.721 320 VAL A O 1
ATOM 2466 N N . ILE A 1 328 ? 143.974 159.168 154.986 1.000 18.498 321 ILE A N 1
ATOM 2467 C CA . ILE A 1 328 ? 145.122 158.756 154.195 1.000 18.995 321 ILE A CA 1
ATOM 2468 C C . ILE A 1 328 ? 145.370 159.850 153.165 1.000 19.450 321 ILE A C 1
ATOM 2469 O O . ILE A 1 328 ? 144.425 160.326 152.523 1.000 19.597 321 ILE A O 1
ATOM 2474 N N . ALA A 1 329 ? 146.650 160.222 152.990 1.000 18.803 322 ALA A N 1
ATOM 2475 C CA . ALA A 1 329 ? 147.038 161.265 152.048 1.000 18.147 322 ALA A CA 1
ATOM 2476 C C . ALA A 1 329 ? 148.297 160.859 151.296 1.000 18.053 322 ALA A C 1
ATOM 2477 O O . ALA A 1 329 ? 149.062 160.037 151.800 1.000 19.212 322 ALA A O 1
ATOM 2479 N N . HIS A 1 330 ? 148.508 161.468 150.119 1.000 19.015 323 HIS A N 1
ATOM 2480 C CA . HIS A 1 330 ? 149.775 161.382 149.400 1.000 20.591 323 HIS A CA 1
ATOM 2481 C C . HIS A 1 330 ? 150.930 161.899 150.283 1.000 20.797 323 HIS A C 1
ATOM 2482 O O . HIS A 1 330 ? 150.897 163.018 150.842 1.000 21.102 323 HIS A O 1
ATOM 2489 N N . ALA A 1 331 ? 151.946 161.048 150.440 1.000 19.859 324 ALA A N 1
ATOM 2490 C CA . ALA A 1 331 ? 153.074 161.304 151.336 1.000 21.012 324 ALA A CA 1
ATOM 2491 C C . ALA A 1 331 ? 153.892 162.514 150.906 1.000 20.177 324 ALA A C 1
ATOM 2492 O O . ALA A 1 331 ? 154.550 163.114 151.745 1.000 20.077 324 ALA A O 1
ATOM 2494 N N . ASP A 1 332 ? 153.881 162.861 149.612 1.000 20.117 325 ASP A N 1
ATOM 2495 C CA . ASP A 1 332 ? 154.647 164.013 149.164 1.000 19.929 325 ASP A CA 1
ATOM 2496 C C . ASP A 1 332 ? 153.842 165.325 149.143 1.000 20.854 325 ASP A C 1
ATOM 2497 O O . ASP A 1 332 ? 154.353 166.332 148.663 1.000 20.296 325 ASP A O 1
ATOM 2502 N N . CYS A 1 333 ? 152.604 165.358 149.664 1.000 20.959 326 CYS A N 1
ATOM 2503 C CA . CYS A 1 333 ? 151.867 166.609 149.790 1.000 18.419 326 CYS A CA 1
ATOM 2504 C C . CYS A 1 333 ? 152.182 167.229 151.154 1.000 19.489 326 CYS A C 1
ATOM 2505 O O . CYS A 1 333 ? 151.289 167.392 151.988 1.000 17.926 326 CYS A O 1
ATOM 2508 N N . HIS A 1 334 ? 153.466 167.583 151.362 1.000 21.406 327 HIS A N 1
ATOM 2509 C CA . HIS A 1 334 ? 153.991 167.905 152.689 1.000 20.740 327 HIS A CA 1
ATOM 2510 C C . HIS A 1 334 ? 153.282 169.123 153.270 1.000 20.122 327 HIS A C 1
ATOM 2511 O O . HIS A 1 334 ? 152.948 169.129 154.453 1.000 19.637 327 HIS A O 1
ATOM 2518 N N . LYS A 1 335 ? 153.044 170.153 152.444 1.000 21.115 328 LYS A N 1
ATOM 2519 C CA . LYS A 1 335 ? 152.505 171.406 152.961 1.000 23.423 328 LYS A CA 1
ATOM 2520 C C . LYS A 1 335 ? 151.038 171.240 153.342 1.000 20.976 328 LYS A C 1
ATOM 2521 O O . LYS A 1 335 ? 150.642 171.643 154.435 1.000 20.652 328 LYS A O 1
ATOM 2527 N N . THR A 1 336 ? 150.244 170.616 152.464 1.000 19.261 329 THR A N 1
ATOM 2528 C CA . THR A 1 336 ? 148.835 170.399 152.765 1.000 18.496 329 THR A CA 1
ATOM 2529 C C . THR A 1 336 ? 148.676 169.510 154.004 1.000 18.675 329 THR A C 1
ATOM 2530 O O . THR A 1 336 ? 147.815 169.762 154.853 1.000 17.909 329 THR A O 1
ATOM 2534 N N . ASN A 1 337 ? 149.518 168.480 154.106 1.000 18.481 330 ASN A N 1
ATOM 2535 C CA . ASN A 1 337 ? 149.394 167.498 155.167 1.000 19.798 330 ASN A CA 1
ATOM 2536 C C . ASN A 1 337 ? 149.692 168.157 156.514 1.000 21.834 330 ASN A C 1
ATOM 2537 O O . ASN A 1 337 ? 149.015 167.826 157.498 1.000 24.042 330 ASN A O 1
ATOM 2542 N N . GLN A 1 338 ? 150.672 169.087 156.567 1.000 22.420 331 GLN A N 1
ATOM 2543 C CA . GLN A 1 338 ? 150.968 169.786 157.820 1.000 23.445 331 GLN A CA 1
ATOM 2544 C C . GLN A 1 338 ? 149.771 170.645 158.223 1.000 21.904 331 GLN A C 1
ATOM 2545 O O . GLN A 1 338 ? 149.383 170.642 159.382 1.000 20.911 331 GLN A O 1
ATOM 2551 N N . LYS A 1 339 ? 149.128 171.318 157.251 1.000 23.458 332 LYS A N 1
ATOM 2552 C CA . LYS A 1 339 ? 147.912 172.091 157.515 1.000 22.691 332 LYS A CA 1
ATOM 2553 C C . LYS A 1 339 ? 146.793 171.194 158.049 1.000 21.049 332 LYS A C 1
ATOM 2554 O O . LYS A 1 339 ? 146.060 171.592 158.957 1.000 21.362 332 LYS A O 1
ATOM 2560 N N . ILE A 1 340 ? 146.691 169.961 157.530 1.000 19.413 333 ILE A N 1
ATOM 2561 C CA . ILE A 1 340 ? 145.690 169.019 158.015 1.000 19.655 333 ILE A CA 1
ATOM 2562 C C . ILE A 1 340 ? 146.007 168.649 159.473 1.000 18.911 333 ILE A C 1
ATOM 2563 O O . ILE A 1 340 ? 145.102 168.675 160.309 1.000 18.496 333 ILE A O 1
ATOM 2568 N N . ARG A 1 341 ? 147.282 168.375 159.795 1.000 19.440 334 ARG A N 1
ATOM 2569 C CA . ARG A 1 341 ? 147.675 168.057 161.173 1.000 21.267 334 ARG A CA 1
ATOM 2570 C C . ARG A 1 341 ? 147.442 169.251 162.098 1.000 21.235 334 ARG A C 1
ATOM 2571 O O . ARG A 1 341 ? 146.919 169.100 163.197 1.000 22.464 334 ARG A O 1
ATOM 2579 N N . ASP A 1 342 ? 147.770 170.444 161.609 1.000 22.427 335 ASP A N 1
ATOM 2580 C CA . ASP A 1 342 ? 147.512 171.679 162.326 1.000 24.948 335 ASP A CA 1
ATOM 2581 C C . ASP A 1 342 ? 146.030 171.815 162.672 1.000 26.459 335 ASP A C 1
ATOM 2582 O O . ASP A 1 342 ? 145.725 172.452 163.665 1.000 26.951 335 ASP A O 1
ATOM 2587 N N . ALA A 1 343 ? 145.115 171.291 161.835 1.000 25.407 336 ALA A N 1
ATOM 2588 C CA . ALA A 1 343 ? 143.677 171.333 162.109 1.000 26.257 336 ALA A CA 1
ATOM 2589 C C . ALA A 1 343 ? 143.243 170.174 163.013 1.000 24.770 336 ALA A C 1
ATOM 2590 O O . ALA A 1 343 ? 142.049 169.932 163.194 1.000 26.721 336 ALA A O 1
ATOM 2592 N N . GLY A 1 344 ? 144.208 169.443 163.581 1.000 24.256 337 GLY A N 1
ATOM 2593 C CA . GLY A 1 344 ? 143.904 168.420 164.576 1.000 23.570 337 GLY A CA 1
ATOM 2594 C C . GLY A 1 344 ? 143.566 167.058 163.963 1.000 21.734 337 GLY A C 1
ATOM 2595 O O . GLY A 1 344 ? 143.007 166.210 164.639 1.000 21.707 337 GLY A O 1
ATOM 2596 N N . VAL A 1 345 ? 143.896 166.844 162.685 1.000 20.608 338 VAL A N 1
ATOM 2597 C CA . VAL A 1 345 ? 143.567 165.593 162.024 1.000 20.806 338 VAL A CA 1
ATOM 2598 C C . VAL A 1 345 ? 144.829 164.741 161.914 1.000 20.629 338 VAL A C 1
ATOM 2599 O O . VAL A 1 345 ? 145.889 165.257 161.592 1.000 22.163 338 VAL A O 1
ATOM 2603 N N . GLU A 1 346 ? 144.710 163.430 162.135 1.000 20.962 339 GLU A N 1
ATOM 2604 C CA . GLU A 1 346 ? 145.817 162.517 161.898 1.000 22.216 339 GLU A CA 1
ATOM 2605 C C . GLU A 1 346 ? 145.927 162.211 160.405 1.000 20.410 339 GLU A C 1
ATOM 2606 O O . GLU A 1 346 ? 144.920 161.887 159.776 1.000 19.827 339 GLU A O 1
ATOM 2612 N N . VAL A 1 347 ? 147.152 162.295 159.874 1.000 18.578 340 VAL A N 1
ATOM 2613 C CA . VAL A 1 347 ? 147.475 161.981 158.486 1.000 19.655 340 VAL A CA 1
ATOM 2614 C C . VAL A 1 347 ? 148.314 160.705 158.454 1.000 21.573 340 VAL A C 1
ATOM 2615 O O . VAL A 1 347 ? 149.380 160.631 159.062 1.000 22.301 340 VAL A O 1
ATOM 2619 N N . ILE A 1 348 ? 147.808 159.703 157.740 1.000 21.302 341 ILE A N 1
ATOM 2620 C CA . ILE A 1 348 ? 148.556 158.516 157.400 1.000 21.069 341 ILE A CA 1
ATOM 2621 C C . ILE A 1 348 ? 149.109 158.754 156.005 1.000 20.912 341 ILE A C 1
ATOM 2622 O O . ILE A 1 348 ? 148.340 158.722 155.052 1.000 20.120 341 ILE A O 1
ATOM 2627 N N . GLU A 1 349 ? 150.424 158.988 155.919 1.000 19.833 342 GLU A N 1
ATOM 2628 C CA . GLU A 1 349 ? 151.088 159.268 154.657 1.000 21.350 342 GLU A CA 1
ATOM 2629 C C . GLU A 1 349 ? 151.323 157.974 153.898 1.000 20.586 342 GLU A C 1
ATOM 2630 O O . GLU A 1 349 ? 151.823 157.003 154.463 1.000 19.977 342 GLU A O 1
ATOM 2636 N N . VAL A 1 350 ? 150.954 157.980 152.605 1.000 19.462 343 VAL A N 1
ATOM 2637 C CA . VAL A 1 350 ? 151.116 156.830 151.737 1.000 19.007 343 VAL A CA 1
ATOM 2638 C C . VAL A 1 350 ? 151.652 157.319 150.402 1.000 19.148 343 VAL A C 1
ATOM 2639 O O . VAL A 1 350 ? 151.207 158.338 149.902 1.000 21.230 343 VAL A O 1
ATOM 2643 N N . THR A 1 351 ? 152.617 156.587 149.843 1.000 19.168 344 THR A N 1
ATOM 2644 C CA . THR A 1 351 ? 153.171 156.915 148.541 1.000 19.096 344 THR A CA 1
ATOM 2645 C C . THR A 1 351 ? 152.052 156.823 147.520 1.000 19.044 344 THR A C 1
ATOM 2646 O O . THR A 1 351 ? 151.339 155.824 147.496 1.000 18.958 344 THR A O 1
ATOM 2650 N N . GLY A 1 352 ? 151.935 157.845 146.671 1.000 19.839 345 GLY A N 1
ATOM 2651 C CA . GLY A 1 352 ? 151.009 157.814 145.554 1.000 20.060 345 GLY A CA 1
ATOM 2652 C C . GLY A 1 352 ? 151.525 158.664 144.405 1.000 20.379 345 GLY A C 1
ATOM 2653 O O . GLY A 1 352 ? 151.059 159.780 144.195 1.000 20.951 345 GLY A O 1
ATOM 2654 N N . THR A 1 353 ? 152.478 158.124 143.649 1.000 20.587 346 THR A N 1
ATOM 2655 C CA . THR A 1 353 ? 153.133 158.900 142.609 1.000 19.741 346 THR A CA 1
ATOM 2656 C C . THR A 1 353 ? 152.801 158.318 141.242 1.000 18.490 346 THR A C 1
ATOM 2657 O O . THR A 1 353 ? 152.472 159.080 140.347 1.000 20.465 346 THR A O 1
ATOM 2661 N N . GLU A 1 354 ? 152.869 156.993 141.058 1.000 18.690 347 GLU A N 1
ATOM 2662 C CA . GLU A 1 354 ? 152.562 156.401 139.751 1.000 18.647 347 GLU A CA 1
ATOM 2663 C C . GLU A 1 354 ? 151.082 156.570 139.370 1.000 17.349 347 GLU A C 1
ATOM 2664 O O . GLU A 1 354 ? 150.738 156.805 138.201 1.000 17.621 347 GLU A O 1
ATOM 2670 N N . ILE A 1 355 ? 150.220 156.489 140.392 1.000 16.654 348 ILE A N 1
ATOM 2671 C CA . ILE A 1 355 ? 148.781 156.676 140.260 1.000 16.671 348 ILE A CA 1
ATOM 2672 C C . ILE A 1 355 ? 148.441 158.025 139.631 1.000 16.449 348 ILE A C 1
ATOM 2673 O O . ILE A 1 355 ? 147.559 158.075 138.768 1.000 17.529 348 ILE A O 1
ATOM 2678 N N . ARG A 1 356 ? 149.193 159.082 139.973 1.000 16.845 349 ARG A N 1
ATOM 2679 C CA . ARG A 1 356 ? 148.900 160.427 139.491 1.000 17.774 349 ARG A CA 1
ATOM 2680 C C . ARG A 1 356 ? 149.286 160.631 138.020 1.000 19.466 349 ARG A C 1
ATOM 2681 O O . ARG A 1 356 ? 149.005 161.682 137.444 1.000 20.010 349 ARG A O 1
ATOM 2689 N N . LYS A 1 357 ? 149.898 159.649 137.364 1.000 22.966 350 LYS A N 1
ATOM 2690 C CA . LYS A 1 357 ? 150.143 159.793 135.927 1.000 25.112 350 LYS A CA 1
ATOM 2691 C C . LYS A 1 357 ? 148.860 159.666 135.090 1.000 27.386 350 LYS A C 1
ATOM 2692 O O . LYS A 1 357 ? 148.854 160.059 133.911 1.000 25.378 350 LYS A O 1
ATOM 2698 N N . ALA A 1 358 ? 147.741 159.204 135.700 1.000 27.599 351 ALA A N 1
ATOM 2699 C CA . ALA A 1 358 ? 146.435 159.356 135.071 1.000 27.341 351 ALA A CA 1
ATOM 2700 C C . ALA A 1 358 ? 145.503 160.198 135.953 1.000 27.862 351 ALA A C 1
ATOM 2701 O O . ALA A 1 358 ? 145.948 160.791 136.932 1.000 27.374 351 ALA A O 1
ATOM 2703 N N . CYS A 1 359 ? 144.187 160.150 135.663 1.000 30.697 352 CYS A N 1
ATOM 2704 C CA . CYS A 1 359 ? 143.174 161.070 136.196 1.000 28.248 352 CYS A CA 1
ATOM 2705 C C . CYS A 1 359 ? 142.679 160.634 137.579 1.000 25.471 352 CYS A C 1
ATOM 2706 O O . CYS A 1 359 ? 141.488 160.295 137.761 1.000 25.007 352 CYS A O 1
ATOM 2709 N N . GLY A 1 360 ? 143.623 160.646 138.531 1.000 22.748 353 GLY A N 1
ATOM 2710 C CA . GLY A 1 360 ? 143.287 160.479 139.937 1.000 22.146 353 GLY A CA 1
ATOM 2711 C C . GLY A 1 360 ? 144.502 160.246 140.836 1.000 19.601 353 GLY A C 1
ATOM 2712 O O . GLY A 1 360 ? 145.630 160.163 140.368 1.000 20.602 353 GLY A O 1
ATOM 2713 N N . GLY A 1 361 ? 144.234 160.151 142.146 1.000 19.066 354 GLY A N 1
ATOM 2714 C CA . GLY A 1 361 ? 145.208 159.804 143.168 1.000 18.411 354 GLY A CA 1
ATOM 2715 C C . GLY A 1 361 ? 144.651 158.709 144.081 1.000 17.757 354 GLY A C 1
ATOM 2716 O O . GLY A 1 361 ? 143.850 157.910 143.647 1.000 17.801 354 GLY A O 1
ATOM 2717 N N . ILE A 1 362 ? 145.057 158.688 145.347 1.000 17.762 355 ILE A N 1
ATOM 2718 C CA . ILE A 1 362 ? 144.772 157.588 146.240 1.000 18.512 355 ILE A CA 1
ATOM 2719 C C . ILE A 1 362 ? 143.261 157.422 146.437 1.000 20.756 355 ILE A C 1
ATOM 2720 O O . ILE A 1 362 ? 142.760 156.319 146.191 1.000 20.929 355 ILE A O 1
ATOM 2725 N N . LYS A 1 363 ? 142.520 158.459 146.901 1.000 18.266 356 LYS A N 1
ATOM 2726 C CA . LYS A 1 363 ? 141.100 158.240 147.143 1.000 17.539 356 LYS A CA 1
ATOM 2727 C C . LYS A 1 363 ? 140.415 157.758 145.857 1.000 16.862 356 LYS A C 1
ATOM 2728 O O . LYS A 1 363 ? 139.547 156.877 145.907 1.000 15.854 356 LYS A O 1
ATOM 2734 N N . ALA A 1 364 ? 140.858 158.256 144.703 1.000 14.631 357 ALA A N 1
ATOM 2735 C CA . ALA A 1 364 ? 140.232 157.913 143.437 1.000 15.302 357 ALA A CA 1
ATOM 2736 C C . ALA A 1 364 ? 140.357 156.425 143.116 1.000 16.617 357 ALA A C 1
ATOM 2737 O O . ALA A 1 364 ? 139.535 155.894 142.367 1.000 19.325 357 ALA A O 1
ATOM 2739 N N . ARG A 1 365 ? 141.400 155.747 143.618 1.000 16.619 358 ARG A N 1
ATOM 2740 C CA . ARG A 1 365 ? 141.639 154.359 143.226 1.000 16.793 358 ARG A CA 1
ATOM 2741 C C . ARG A 1 365 ? 140.986 153.358 144.198 1.000 15.761 358 ARG A C 1
ATOM 2742 O O . ARG A 1 365 ? 141.019 152.166 143.933 1.000 13.822 358 ARG A O 1
ATOM 2750 N N . VAL A 1 366 ? 140.334 153.840 145.273 1.000 14.315 359 VAL A N 1
ATOM 2751 C CA . VAL A 1 366 ? 139.713 152.991 146.282 1.000 15.058 359 VAL A CA 1
ATOM 2752 C C . VAL A 1 366 ? 138.197 152.870 146.087 1.000 16.029 359 VAL A C 1
ATOM 2753 O O . VAL A 1 366 ? 137.462 153.861 146.185 1.000 17.227 359 VAL A O 1
ATOM 2757 N N . MET A 1 367 ? 137.727 151.638 145.866 1.000 16.078 360 MET A N 1
ATOM 2758 C CA . MET A 1 367 ? 136.301 151.375 145.824 1.000 17.326 360 MET A CA 1
ATOM 2759 C C . MET A 1 367 ? 135.816 151.303 147.271 1.000 16.770 360 MET A C 1
ATOM 2760 O O . MET A 1 367 ? 136.203 150.401 147.996 1.000 19.325 360 MET A O 1
ATOM 2765 N N . GLN A 1 368 ? 134.963 152.229 147.694 1.000 15.553 361 GLN A N 1
ATOM 2766 C CA . GLN A 1 368 ? 134.477 152.199 149.066 1.000 15.610 361 GLN A CA 1
ATOM 2767 C C . GLN A 1 368 ? 133.200 151.379 149.128 1.000 15.227 361 GLN A C 1
ATOM 2768 O O . GLN A 1 368 ? 132.276 151.649 148.363 1.000 14.641 361 GLN A O 1
ATOM 2774 N N . ILE A 1 369 ? 133.160 150.382 150.019 1.000 13.424 362 ILE A N 1
ATOM 2775 C CA . ILE A 1 369 ? 132.070 149.423 150.024 1.000 13.875 362 ILE A CA 1
ATOM 2776 C C . ILE A 1 369 ? 131.167 149.673 151.214 1.000 15.278 362 ILE A C 1
ATOM 2777 O O . ILE A 1 369 ? 129.939 149.618 151.070 1.000 14.721 362 ILE A O 1
ATOM 2782 N N . ASN A 1 370 ? 131.776 149.929 152.383 1.000 17.012 363 ASN A N 1
ATOM 2783 C CA . ASN A 1 370 ? 130.992 150.112 153.597 1.000 17.693 363 ASN A CA 1
ATOM 2784 C C . ASN A 1 370 ? 131.625 151.154 154.516 1.000 17.679 363 ASN A C 1
ATOM 2785 O O . ASN A 1 370 ? 132.805 151.058 154.872 1.000 17.887 363 ASN A O 1
ATOM 2790 N N . ARG A 1 371 ? 130.812 152.155 154.876 1.000 17.476 364 ARG A N 1
ATOM 2791 C CA . ARG A 1 371 ? 131.161 153.184 155.849 1.000 16.599 364 ARG A CA 1
ATOM 2792 C C . ARG A 1 371 ? 129.990 153.294 156.807 1.000 16.582 364 ARG A C 1
ATOM 2793 O O . ARG A 1 371 ? 128.859 153.440 156.372 1.000 15.664 364 ARG A O 1
ATOM 2801 N N . GLU A 1 372 ? 130.274 153.231 158.103 1.000 17.469 365 GLU A N 1
ATOM 2802 C CA . GLU A 1 372 ? 129.235 153.283 159.105 1.000 19.846 365 GLU A CA 1
ATOM 2803 C C . GLU A 1 372 ? 128.625 154.679 159.168 1.000 20.079 365 GLU A C 1
ATOM 2804 O O . GLU A 1 372 ? 129.303 155.664 158.925 1.000 19.949 365 GLU A O 1
ATOM 2810 N N . PRO A 1 373 ? 127.334 154.798 159.539 1.000 21.643 366 PRO A N 1
ATOM 2811 C CA . PRO A 1 373 ? 126.686 156.097 159.671 1.000 21.611 366 PRO A CA 1
ATOM 2812 C C . PRO A 1 373 ? 127.555 157.004 160.528 1.000 21.054 366 PRO A C 1
ATOM 2813 O O . PRO A 1 373 ? 128.151 156.526 161.468 1.000 18.833 366 PRO A O 1
ATOM 2817 N N . GLY A 1 374 ? 127.689 158.278 160.145 1.000 19.985 367 GLY A N 1
ATOM 2818 C CA . GLY A 1 374 ? 128.560 159.191 160.859 1.000 19.066 367 GLY A CA 1
ATOM 2819 C C . GLY A 1 374 ? 127.905 160.548 161.072 1.000 18.213 367 GLY A C 1
ATOM 2820 O O . GLY A 1 374 ? 126.704 160.712 160.901 1.000 16.985 367 GLY A O 1
ATOM 2821 N N . PRO A 1 375 ? 128.677 161.569 161.471 1.000 18.266 368 PRO A N 1
ATOM 2822 C CA . PRO A 1 375 ? 128.087 162.868 161.794 1.000 17.556 368 PRO A CA 1
ATOM 2823 C C . PRO A 1 375 ? 127.301 163.506 160.643 1.000 17.528 368 PRO A C 1
ATOM 2824 O O . PRO A 1 375 ? 127.588 163.276 159.466 1.000 14.154 368 PRO A O 1
ATOM 2828 N N . THR A 1 376 ? 126.283 164.279 161.048 1.000 17.304 369 THR A N 1
ATOM 2829 C CA . THR A 1 376 ? 125.257 164.849 160.186 1.000 18.417 369 THR A CA 1
ATOM 2830 C C . THR A 1 376 ? 125.518 166.340 159.944 1.000 19.038 369 THR A C 1
ATOM 2831 O O . THR A 1 376 ? 126.388 166.952 160.590 1.000 18.691 369 THR A O 1
ATOM 2835 N N . LEU A 1 377 ? 124.716 166.924 159.042 1.000 18.995 370 LEU A N 1
ATOM 2836 C CA . LEU A 1 377 ? 124.795 168.352 158.776 1.000 19.805 370 LEU A CA 1
ATOM 2837 C C . LEU A 1 377 ? 124.424 169.147 160.028 1.000 19.216 370 LEU A C 1
ATOM 2838 O O . LEU A 1 377 ? 125.010 170.182 160.265 1.000 19.732 370 LEU A O 1
ATOM 2843 N N . ALA A 1 378 ? 123.479 168.666 160.835 1.000 19.830 371 ALA A N 1
ATOM 2844 C CA . ALA A 1 378 ? 123.138 169.313 162.099 1.000 22.214 371 ALA A CA 1
ATOM 2845 C C . ALA A 1 378 ? 124.351 169.333 163.032 1.000 22.145 371 ALA A C 1
ATOM 2846 O O . ALA A 1 378 ? 124.596 170.338 163.700 1.000 22.698 371 ALA A O 1
ATOM 2848 N N . ASP A 1 379 ? 125.093 168.214 163.079 1.000 22.926 372 ASP A N 1
ATOM 2849 C CA . ASP A 1 379 ? 126.325 168.129 163.861 1.000 22.970 372 ASP A CA 1
ATOM 2850 C C . ASP A 1 379 ? 127.313 169.195 163.375 1.000 23.102 372 ASP A C 1
ATOM 2851 O O . ASP A 1 379 ? 127.919 169.878 164.190 1.000 20.919 372 ASP A O 1
ATOM 2856 N N . VAL A 1 380 ? 127.474 169.346 162.054 1.000 18.838 373 VAL A N 1
ATOM 2857 C CA . VAL A 1 380 ? 128.385 170.355 161.546 1.000 19.571 373 VAL A CA 1
ATOM 2858 C C . VAL A 1 380 ? 127.927 171.749 162.017 1.000 20.015 373 VAL A C 1
ATOM 2859 O O . VAL A 1 380 ? 128.715 172.552 162.555 1.000 19.205 373 VAL A O 1
ATOM 2863 N N . ARG A 1 381 ? 126.642 172.036 161.798 1.000 19.012 374 ARG A N 1
ATOM 2864 C CA . ARG A 1 381 ? 126.059 173.330 162.114 1.000 20.533 374 ARG A CA 1
ATOM 2865 C C . ARG A 1 381 ? 126.163 173.641 163.607 1.000 20.649 374 ARG A C 1
ATOM 2866 O O . ARG A 1 381 ? 126.306 174.799 163.974 1.000 22.283 374 ARG A O 1
ATOM 2874 N N . ASN A 1 382 ? 126.118 172.621 164.458 1.000 22.616 375 ASN A N 1
ATOM 2875 C CA . ASN A 1 382 ? 126.145 172.826 165.900 1.000 24.706 375 ASN A CA 1
ATOM 2876 C C . ASN A 1 382 ? 127.561 172.971 166.462 1.000 24.896 375 ASN A C 1
ATOM 2877 O O . ASN A 1 382 ? 127.731 173.322 167.620 1.000 27.878 375 ASN A O 1
ATOM 2882 N N . ARG A 1 383 ? 128.602 172.671 165.696 1.000 23.849 376 ARG A N 1
ATOM 2883 C CA . ARG A 1 383 ? 129.933 172.739 166.263 1.000 24.521 376 ARG A CA 1
ATOM 2884 C C . ARG A 1 383 ? 130.269 174.212 166.483 1.000 27.284 376 ARG A C 1
ATOM 2885 O O . ARG A 1 383 ? 130.147 175.000 165.551 1.000 27.519 376 ARG A O 1
ATOM 2893 N N . VAL A 1 384 ? 130.717 174.559 167.699 1.000 28.700 377 VAL A N 1
ATOM 2894 C CA . VAL A 1 384 ? 131.124 175.918 168.015 1.000 30.535 377 VAL A CA 1
ATOM 2895 C C . VAL A 1 384 ? 132.630 176.018 167.798 1.000 30.674 377 VAL A C 1
ATOM 2896 O O . VAL A 1 384 ? 133.384 175.360 168.497 1.000 33.810 377 VAL A O 1
ATOM 2900 N N . TRP A 1 385 ? 133.058 176.849 166.839 1.000 28.823 378 TRP A N 1
ATOM 2901 C CA . TRP A 1 385 ? 134.472 176.994 166.545 1.000 27.169 378 TRP A CA 1
ATOM 2902 C C . TRP A 1 385 ? 134.862 178.389 166.031 1.000 28.171 378 TRP A C 1
ATOM 2903 O O . TRP A 1 385 ? 136.010 178.780 166.204 1.000 30.380 378 TRP A O 1
ATOM 2914 N N . ARG A 1 386 ? 133.976 179.121 165.334 1.000 31.213 379 ARG A N 1
ATOM 2915 C CA . ARG A 1 386 ? 134.392 180.351 164.658 1.000 34.233 379 ARG A CA 1
ATOM 2916 C C . ARG A 1 386 ? 134.881 181.381 165.684 1.000 38.614 379 ARG A C 1
ATOM 2917 O O . ARG A 1 386 ? 135.745 182.195 165.307 1.000 46.578 379 ARG A O 1
#

Solvent-accessible surface area: 15937 Å² total; per-residue (Å²): 184,35,197,117,83,137,153,101,96,49,70,100,25,65,144,136,75,44,53,111,142,94,62,63,126,31,58,148,118,32,68,87,46,71,70,95,3,20,79,114,10,64,63,85,6,1,7,0,6,0,3,116,3,29,21,0,0,0,4,54,1,67,148,65,7,15,20,18,103,8,79,68,27,125,147,36,57,82,111,13,65,53,39,6,6,14,16,107,116,33,112,17,65,54,48,26,8,56,144,8,0,98,71,2,18,78,10,0,129,112,42,69,8,121,28,26,106,1,105,28,81,149,131,9,72,21,109,146,17,43,18,4,4,2,6,4,0,2,6,7,4,1,1,18,0,0,2,8,52,9,102,35,39,17,2,64,8,0,56,28,1,1,71,80,2,12,141,41,0,129,120,76,18,68,0,17,58,41,37,41,5,84,94,20,12,0,1,2,2,2,0,5,7,0,0,9,18,0,0,0,0,0,45,27,31,0,1,34,77,138,0,1,80,55,0,28,46,18,0,36,156,7,0,56,34,181,93,41,42,52,13,42,0,151,15,80,26,173,13,0,8,40,107,76,65,1,3,0,0,3,0,0,2,1,0,9,0,0,32,31,0,37,0,0,7,2,63,30,3,27,45,196,114,3,112,60,65,0,134,104,10,25,3,39,58,21,79,0,18,60,69,14,2,82,77,4,37,2,2,0,0,0,1,5,4,54,41,16,45,0,0,1,2,29,45,1,119,128,0,0,88,81,0,86,108,14,64,4,96,17,30,79,2,50,0,54,18,2,18,31,10,2,0,0,3,1,4,2,0,0,4,0,17,13,64,109,19,32,46,3,56,65,0,116,112,60,149,72,155

GO terms:
  GO:0016810 hydrolase activity, acting on carbon-nitrogen (but not peptide) bonds (F, IDA)
  GO:0016818 hydrolase activity, acting on acid anhydrides, in phosphorus-containing anhydrides (F, IDA)
  GO:0052804 nitroimidazole catabolic process (P, IDA)

Organism: Mycobacterium sp. (strain JS330) (NCBI:txid1004011)

Nearest PDB structures (foldseek):
  9azg-assembly1_A  TM=1.002E+00  e=6.746E-84  Mycobacterium sp. JS330
  9b01-assembly1_A  TM=1.003E+00  e=3.379E-82  Mycobacterium sp. JS330
  4bof-assembly4_D-2  TM=7.165E-01  e=5.300E-12  Streptococcus pyogenes
  2aaf-assembly2_B  TM=7.386E-01  e=4.506E-11  Pseudomonas aeruginosa
  2aci-assembly3_B  TM=7.378E-01  e=9.387E-11  Pseudomonas aeruginosa

Radius of gyration: 20.99 Å; Cα contacts (8 Å, |Δi|>4): 847; chains: 1; bounding box: 64×58×50 Å

Secondary structure (DSSP, 8-state):
--TT---GGGSTT--TT--HHHHHHHHHHS-IIIIIIHHHHTS--B--SSS-EEEEEE----GGG-GGGSHHHHH-HHHHHHHH------S--HHHHHHHHHHHHHHHHHTT-EEEE----SS-EETTEE--STT-GGGGPPBTTBEEE-B-SS-GGGTTHHHHHHHHHHHHH-PPEEEE--SS-B-GGG-EEEETTEEEEE-BTTB-HHHHHHHHHHHHHTSSSS--EEEEE----SSSB-TTT--BSSHHHHEEEEETTEEEE-TTS--HHHHHHHHHTT-EEEEPPHHHHHTT--TT--EEEETTEEEEETT-HHHHHHHHHTT-EEEEE--SSGGGSS--HHHH-EEEEE-----HHHHHH----

B-factor: mean 21.35, std 7.52, range [9.88, 72.8]

Foldseek 3Di:
DDPVPDDQVVPVLDDPPQDPVSSVVSVVPDACLVRPQAVQLVHFKADFFFAAFAEWEFEQDDPLAFQCPWPVCVVPVPLQCQQFVADAPDGFDNVVSNVLSVQVVVVCVVVNHYYHYDDADDQDADPVGRAYPLLQQLLFAFHQQFTEAWFAQRGPSCVVRNVVSRVCCCVPSVTHHQYYQDDDAASQSLWEAQGLAETEAEPASHDDPSSVVVVQVRRVSRSPDPDHHYHYWYFDDHHAAHLVFLTGNGNQLAKYHQAQLEMEGEPRTDDPVSVVV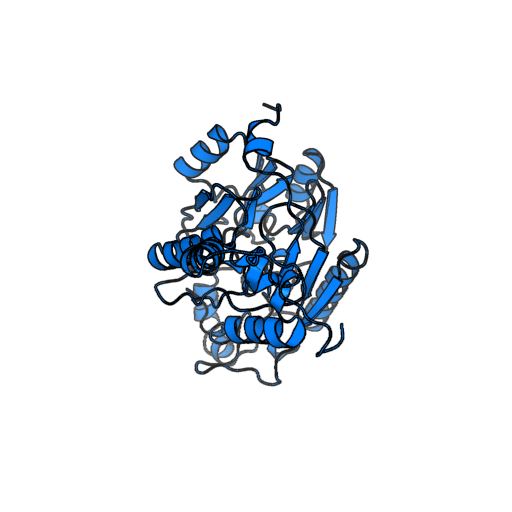SVQLQHHYQYQDRVCRSNQVSQSNWANSHGQETEGAQPSVVSVVSSVVVRHHYDHGHWDSVSSGRGTDNSSMHRIHGDHHGHSVRSSPDDDD

Sequence (369 aa):
RGYDDWRLSDIPQYKDGISTYEFVRATHEADYRTHQAEPVAGRTFGFNGIGRLTEVALHMPTRYTLHDQSSQYKESPSFFQGLMGVPDRGPVDLAAFQRETEELATAFEENNGIKVHWVDYPEEEPANPYGPLMGHVFLSWGSIWRGGSVISRFGFLPGMVGVSEYLAKWAWNTLNIPPLVAITEGAMEPGACNMIADEVLVTCLSASYDQRGTDQLVAAISKTSGTEEFHNLQLRPAVEGFFNKATGACAHPDINNINAIDVGKLVVSPAALDWDARTWLYDNNFELIEADPDEQREFLAPCNVLLLEEPGKVIAHADCHKTNQKIRDAGVEVIEVTGTEIRKACGGIKARVMQINREPGPTLADVRNRVWR